Protein AF-A0AAV5ARP8-F1 (afdb_monomer_lite)

Organism: NCBI:txid1004260

Secondary structure (DSSP, 8-state):
-HHHHHHHHHHHHHHHHHHHHHHHHHHS--TTS-HHHHHHHHHHHHHHHHHHHHHHHHHHHHHHHTHHHHHHHHHHHHHHHHHHHHHHHHTT---HHHHHHHHHHHHHHHHHHHHHHHHHHGGGTTSHHHHHHHHHHHHHHHHHHHHHHHHHHHHHTTT-SS-HHHHHHHHHHHHH---HHHHHHHHHHHHHHHHHHHHHHHHSSSS--

Radius of gyration: 27.36 Å; chains: 1; bounding box: 51×66×90 Å

Sequence (209 aa):
MKEKVKEFFKRQWIKIGILIAPLILFFANINVVKWQDKTRYFVDVVIKSTPFLFVYTLWSQWYDNNRVFALSISSALLLNLIVGIRYHWKRGTFNIGIMLRKEIEMLFVVVSVYILLRVLANPLLDSFAGSVFVGTIEFISVLYPVSKALKNIFIITDGKHPPKFVIQALYNYEKEGKLKDFFDSFQNGAKTNENDNETQSKQGAETEY

Foldseek 3Di:
DVVVVVVVVVVVVVVVCLLCVLVCVLPDPDPPDDPVVSVVSVVVSCVVCVVVVVVVVVVVVVCVVCVVLVVLLVVLLVLLLVLVQVLCVVVVNDDPVVSVVVSVVLVVVLVVQLVVQVVVLVVVCVDPVSVVSNVVSSVVSSLSSNLSSQVSVCVVVVNPPPHPLVNVLSVCCVVPVDNPVVVVVVVVVVVVVVVVVVVVVVVVVVPPD

pLDDT: mean 79.8, std 14.17, range [39.66, 94.25]

Structure (mmCIF, N/CA/C/O backbone):
data_AF-A0AAV5ARP8-F1
#
_entry.id   AF-A0AAV5ARP8-F1
#
loop_
_atom_site.group_PDB
_atom_site.id
_atom_site.type_symbol
_atom_site.label_atom_id
_atom_site.label_alt_id
_atom_site.label_comp_id
_atom_site.label_asym_id
_atom_site.label_entity_id
_atom_site.label_seq_id
_atom_site.pdbx_PDB_ins_code
_atom_site.Cartn_x
_atom_site.Cartn_y
_atom_site.Cartn_z
_atom_site.occupancy
_atom_sit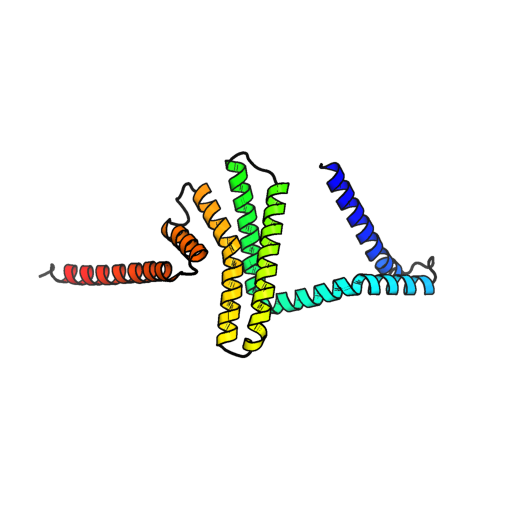e.B_iso_or_equiv
_atom_site.auth_seq_id
_atom_site.auth_comp_id
_atom_site.auth_asym_id
_atom_site.auth_atom_id
_atom_site.pdbx_PDB_model_num
ATOM 1 N N . MET A 1 1 ? -12.466 26.014 -11.069 1.00 53.53 1 MET A N 1
ATOM 2 C CA . MET A 1 1 ? -11.745 24.760 -10.720 1.00 53.53 1 MET A CA 1
ATOM 3 C C . MET A 1 1 ? -12.059 23.610 -11.687 1.00 53.53 1 MET A C 1
ATOM 5 O O . MET A 1 1 ? -11.120 22.976 -12.145 1.00 53.53 1 MET A O 1
ATOM 9 N N . LYS A 1 2 ? -13.329 23.382 -12.071 1.00 58.84 2 LYS A N 1
ATOM 10 C CA . LYS A 1 2 ? -13.726 22.350 -13.057 1.00 58.84 2 LYS A CA 1
ATOM 11 C C . LYS A 1 2 ? -13.107 22.528 -14.457 1.00 58.84 2 LYS A C 1
ATOM 13 O O . LYS A 1 2 ? -12.706 21.540 -15.059 1.00 58.84 2 LYS A O 1
ATOM 18 N N . GLU A 1 3 ? -12.959 23.764 -14.942 1.00 66.88 3 GLU A N 1
ATOM 19 C CA . GLU A 1 3 ? -12.379 24.020 -16.273 1.00 66.88 3 GLU A CA 1
ATOM 20 C C . GLU A 1 3 ? -10.887 23.686 -16.372 1.00 66.88 3 GLU A C 1
ATOM 22 O O . GLU A 1 3 ? -10.488 22.961 -17.276 1.00 66.88 3 GLU A O 1
ATOM 27 N N . LYS A 1 4 ? -10.077 24.093 -15.384 1.00 64.00 4 LYS A N 1
ATOM 28 C CA . LYS A 1 4 ? -8.636 23.776 -15.348 1.00 64.00 4 LYS A CA 1
ATOM 29 C C . LYS A 1 4 ? -8.356 22.269 -15.341 1.00 64.00 4 LYS A C 1
ATOM 31 O O . LYS A 1 4 ? -7.396 21.817 -15.954 1.00 64.00 4 LYS A O 1
ATOM 36 N N . VAL A 1 5 ? -9.203 21.484 -14.671 1.00 67.19 5 VAL A N 1
ATOM 37 C CA . VAL A 1 5 ? -9.091 20.016 -14.655 1.00 67.19 5 VAL A CA 1
ATOM 38 C C . VAL A 1 5 ? -9.452 19.435 -16.023 1.00 67.19 5 VAL A C 1
ATOM 40 O O . VAL A 1 5 ? -8.737 18.576 -16.532 1.00 67.19 5 VAL A O 1
ATOM 43 N N . LYS A 1 6 ? -10.515 19.939 -16.660 1.00 70.94 6 LYS A N 1
ATOM 44 C CA . LYS A 1 6 ? -10.943 19.492 -17.993 1.00 70.94 6 LYS A CA 1
ATOM 45 C C . LYS A 1 6 ? -9.892 19.809 -19.063 1.00 70.94 6 LYS A C 1
ATOM 47 O O . LYS A 1 6 ? -9.596 18.952 -19.893 1.00 70.94 6 LYS A O 1
ATOM 52 N N . GLU A 1 7 ? -9.275 20.989 -19.001 1.00 74.12 7 GLU A N 1
ATOM 53 C CA . GLU A 1 7 ? -8.154 21.356 -19.872 1.00 74.12 7 GLU A CA 1
ATOM 54 C C . GLU A 1 7 ? -6.913 20.502 -19.620 1.00 74.12 7 GLU A C 1
ATOM 56 O O . GLU A 1 7 ? -6.296 20.040 -20.579 1.00 74.12 7 GLU A O 1
ATOM 61 N N . PHE A 1 8 ? -6.576 20.225 -18.356 1.00 72.94 8 PHE A N 1
ATOM 62 C CA . PHE A 1 8 ? -5.465 19.337 -18.015 1.00 72.94 8 PHE A CA 1
ATOM 63 C C . PHE A 1 8 ? -5.670 17.939 -18.611 1.00 72.94 8 PHE A C 1
ATOM 65 O O . PHE A 1 8 ? -4.793 17.453 -19.324 1.00 72.94 8 PHE A O 1
ATOM 72 N N . PHE A 1 9 ? -6.843 17.329 -18.409 1.00 68.88 9 PHE A N 1
ATOM 73 C CA . PHE A 1 9 ? -7.166 16.021 -18.989 1.00 68.88 9 PHE A CA 1
ATOM 74 C C . PHE A 1 9 ? -7.141 16.046 -20.519 1.00 68.88 9 PHE A C 1
ATOM 76 O O . PHE A 1 9 ? -6.533 15.166 -21.124 1.00 68.88 9 PHE A O 1
ATOM 83 N N . LYS A 1 10 ? -7.715 17.072 -21.161 1.00 73.94 10 LYS A N 1
ATOM 84 C CA . LYS A 1 10 ? -7.673 17.226 -22.625 1.00 73.94 10 LYS A CA 1
ATOM 85 C C . LYS A 1 10 ? -6.231 17.307 -23.141 1.00 73.94 10 LYS A C 1
ATOM 87 O O . LYS A 1 10 ? -5.893 16.667 -24.132 1.00 73.94 10 LYS A O 1
ATOM 92 N N . ARG A 1 11 ? -5.354 18.028 -22.435 1.00 70.81 11 ARG A N 1
ATOM 93 C CA . ARG A 1 11 ? -3.928 18.154 -22.776 1.00 70.81 11 ARG A CA 1
ATOM 94 C C . ARG A 1 11 ? -3.177 16.829 -22.638 1.00 70.81 11 ARG A C 1
ATOM 96 O O . ARG A 1 11 ? -2.302 16.560 -23.454 1.00 70.81 11 ARG A O 1
ATOM 103 N N . GLN A 1 12 ? -3.511 16.006 -21.643 1.00 72.75 12 GLN A N 1
ATOM 104 C CA . GLN A 1 12 ? -2.919 14.671 -21.491 1.00 72.75 12 GLN A CA 1
ATOM 105 C C . GLN A 1 12 ? -3.427 13.694 -22.559 1.00 72.75 12 GLN A C 1
ATOM 107 O O . GLN A 1 12 ? -2.621 12.994 -23.161 1.00 72.75 12 GLN A O 1
ATOM 112 N N . TRP A 1 13 ? -4.723 13.714 -22.883 1.00 68.75 13 TRP A N 1
ATOM 113 C CA . TRP A 1 13 ? -5.295 12.908 -23.969 1.00 68.75 13 TRP A CA 1
ATOM 114 C C . TRP A 1 13 ? -4.668 13.216 -25.335 1.00 68.75 13 TRP A C 1
ATOM 116 O O . TRP A 1 13 ? -4.361 12.297 -26.088 1.00 68.75 13 TRP A O 1
ATOM 126 N N . ILE A 1 14 ? -4.393 14.491 -25.632 1.00 71.44 14 ILE A N 1
ATOM 127 C CA . ILE A 1 14 ? -3.689 14.890 -26.863 1.00 71.44 14 ILE A CA 1
ATOM 128 C C . ILE A 1 14 ? -2.252 14.341 -26.883 1.00 71.44 14 ILE A C 1
ATOM 130 O O . ILE A 1 14 ? -1.803 13.838 -27.909 1.00 71.44 14 ILE A O 1
ATOM 134 N N . LYS A 1 15 ? -1.535 14.375 -25.752 1.00 65.75 15 LYS A N 1
ATOM 135 C CA . LYS A 1 15 ? -0.175 13.811 -25.648 1.00 65.75 15 LYS A CA 1
ATOM 136 C C . LYS A 1 15 ? -0.153 12.292 -25.825 1.00 65.75 15 LYS A C 1
ATOM 138 O O . LYS A 1 15 ? 0.761 11.775 -26.457 1.00 65.75 15 LYS A O 1
ATOM 143 N N . ILE A 1 16 ? -1.169 11.596 -25.315 1.00 65.94 16 ILE A N 1
ATOM 144 C CA . ILE A 1 16 ? -1.348 10.150 -25.508 1.00 65.94 16 ILE A CA 1
ATOM 145 C C . ILE A 1 16 ? -1.656 9.844 -26.983 1.00 65.94 16 ILE A C 1
ATOM 147 O O . ILE A 1 16 ? -1.065 8.935 -27.557 1.00 65.94 16 ILE A O 1
ATOM 151 N N . GLY A 1 17 ? -2.495 10.652 -27.638 1.00 65.88 17 GLY A N 1
ATOM 152 C CA . GLY A 1 17 ? -2.762 10.530 -29.076 1.00 65.88 17 GLY A CA 1
ATOM 153 C C . GLY A 1 17 ? -1.506 10.686 -29.942 1.00 65.88 17 GLY A C 1
ATOM 154 O O . GLY A 1 17 ? -1.331 9.943 -30.904 1.00 65.88 17 GLY A O 1
ATOM 155 N N . ILE A 1 18 ? -0.587 11.581 -29.560 1.00 66.00 18 ILE A N 1
ATOM 156 C CA . ILE A 1 18 ? 0.708 11.780 -30.241 1.00 66.00 18 ILE A CA 1
ATOM 157 C C . ILE A 1 18 ? 1.641 10.565 -30.088 1.00 66.00 18 ILE A C 1
ATOM 159 O O . ILE A 1 18 ? 2.466 10.322 -30.964 1.00 66.00 18 ILE A O 1
ATOM 163 N N . LEU A 1 19 ? 1.508 9.783 -29.013 1.00 62.50 19 LEU A N 1
ATOM 164 C CA . LEU A 1 19 ? 2.260 8.537 -28.809 1.00 62.50 19 LEU A CA 1
ATOM 165 C C . LEU A 1 19 ? 1.701 7.366 -29.631 1.00 62.50 19 LEU A C 1
ATOM 167 O O . LEU A 1 19 ? 2.466 6.522 -30.087 1.00 62.50 19 LEU A O 1
ATOM 171 N N . ILE A 1 20 ? 0.383 7.323 -29.840 1.00 66.31 20 ILE A N 1
ATOM 172 C CA . ILE A 1 20 ? -0.304 6.217 -30.528 1.00 66.31 20 ILE A CA 1
ATOM 173 C C . ILE A 1 20 ? -0.335 6.426 -32.053 1.00 66.31 20 ILE A C 1
ATOM 175 O O . ILE A 1 20 ? -0.246 5.461 -32.812 1.00 66.31 20 ILE A O 1
ATOM 179 N N . ALA A 1 21 ? -0.415 7.676 -32.521 1.00 67.69 21 ALA A N 1
ATOM 180 C CA . ALA A 1 21 ? -0.481 8.006 -33.947 1.00 67.69 21 ALA A CA 1
ATOM 181 C C . ALA A 1 21 ? 0.677 7.426 -34.791 1.00 67.69 21 ALA A C 1
ATOM 183 O O . ALA A 1 21 ? 0.399 6.921 -35.877 1.00 67.69 21 ALA A O 1
ATOM 184 N N . PRO A 1 22 ? 1.943 7.404 -34.328 1.00 64.56 22 PRO A N 1
ATOM 185 C CA . PRO A 1 22 ? 3.046 6.775 -35.057 1.00 64.56 22 PRO A CA 1
ATOM 186 C C . PRO A 1 22 ? 2.912 5.258 -35.173 1.00 64.56 22 PRO A C 1
ATOM 188 O O . PRO A 1 22 ? 3.274 4.695 -36.200 1.00 64.56 22 PRO A O 1
ATOM 191 N N . LEU A 1 23 ? 2.353 4.602 -34.150 1.00 64.81 23 LEU A N 1
ATOM 192 C CA . LEU A 1 23 ? 2.092 3.162 -34.161 1.00 64.81 23 LEU A CA 1
ATOM 193 C C . LEU A 1 23 ? 1.031 2.822 -35.220 1.00 64.81 23 LEU A C 1
ATOM 195 O O . LEU A 1 23 ? 1.210 1.908 -36.020 1.00 64.81 23 LEU A O 1
ATOM 199 N N . ILE A 1 24 ? -0.038 3.625 -35.278 1.00 66.50 24 ILE A N 1
ATOM 200 C CA . ILE A 1 24 ? -1.100 3.502 -36.285 1.00 66.50 24 ILE A CA 1
ATOM 201 C C . ILE A 1 24 ? -0.554 3.808 -37.686 1.00 66.50 24 ILE A C 1
ATOM 203 O O . ILE A 1 24 ? -0.832 3.062 -38.615 1.00 66.50 24 ILE A O 1
ATOM 207 N N . LEU A 1 25 ? 0.255 4.860 -37.855 1.00 65.00 25 LEU A N 1
ATOM 208 C CA . LEU A 1 25 ? 0.861 5.232 -39.143 1.00 65.00 25 LEU A CA 1
ATOM 209 C C . LEU A 1 25 ? 1.886 4.209 -39.654 1.00 65.00 25 LEU A C 1
ATOM 211 O O . LEU A 1 25 ? 2.065 4.084 -40.867 1.00 65.00 25 LEU A O 1
ATOM 215 N N . PHE A 1 26 ? 2.554 3.490 -38.748 1.00 63.06 26 PHE A N 1
ATOM 216 C CA . PHE A 1 26 ? 3.485 2.418 -39.092 1.00 63.06 26 PHE A CA 1
ATOM 217 C C . PHE A 1 26 ? 2.751 1.178 -39.623 1.00 63.06 26 PHE A C 1
ATOM 219 O O . PHE A 1 26 ? 3.154 0.629 -40.646 1.00 63.06 26 PHE A O 1
ATOM 226 N N . PHE A 1 27 ? 1.644 0.780 -38.981 1.00 64.62 27 PHE A N 1
ATOM 227 C CA . PHE A 1 27 ? 0.826 -0.365 -39.409 1.00 64.62 27 PHE A CA 1
ATOM 228 C C . PHE A 1 27 ? -0.178 -0.038 -40.524 1.00 64.62 27 PHE A C 1
ATOM 230 O O . PHE A 1 27 ? -0.637 -0.940 -41.225 1.00 64.62 27 PHE A O 1
ATOM 237 N N . ALA A 1 28 ? -0.521 1.234 -40.724 1.00 65.25 28 ALA A N 1
ATOM 238 C CA . ALA A 1 28 ? -1.409 1.641 -41.797 1.00 65.25 28 ALA A CA 1
ATOM 239 C C . ALA A 1 28 ? -0.657 1.668 -43.141 1.00 65.25 28 ALA A C 1
ATOM 241 O O . ALA A 1 28 ? 0.335 2.385 -43.331 1.00 65.25 28 ALA A O 1
ATOM 242 N N . ASN A 1 29 ? -1.172 0.903 -44.109 1.00 59.19 29 ASN A N 1
ATOM 243 C CA . ASN A 1 29 ? -0.653 0.814 -45.475 1.00 59.19 29 ASN A CA 1
ATOM 244 C C . ASN A 1 29 ? -1.039 2.054 -46.306 1.00 59.19 29 ASN A C 1
ATOM 246 O O . ASN A 1 29 ? -1.701 1.970 -47.336 1.00 59.19 29 ASN A O 1
ATOM 250 N N . ILE A 1 30 ? -0.701 3.238 -45.794 1.00 61.72 30 ILE A N 1
ATOM 251 C CA . ILE A 1 30 ? -0.984 4.517 -46.438 1.00 61.72 30 ILE A CA 1
ATOM 252 C C . ILE A 1 30 ? 0.288 4.976 -47.157 1.00 61.72 30 ILE A C 1
ATOM 254 O O . ILE A 1 30 ? 1.328 5.173 -46.519 1.00 61.72 30 ILE A O 1
ATOM 258 N N . ASN A 1 31 ? 0.201 5.142 -48.479 1.00 59.91 31 ASN A N 1
ATOM 259 C CA . ASN A 1 31 ? 1.305 5.535 -49.368 1.00 59.91 31 ASN A CA 1
ATOM 260 C C . ASN A 1 31 ? 1.714 7.020 -49.257 1.00 59.91 31 ASN A C 1
ATOM 262 O O . ASN A 1 31 ? 2.615 7.457 -49.966 1.00 59.91 31 ASN A O 1
ATOM 266 N N . VAL A 1 32 ? 1.081 7.811 -48.380 1.00 65.69 32 VAL A N 1
ATOM 267 C CA . VAL A 1 32 ? 1.371 9.255 -48.226 1.00 65.69 32 VAL A CA 1
ATOM 268 C C . VAL A 1 32 ? 2.620 9.578 -47.401 1.00 65.69 32 VAL A C 1
ATOM 270 O O . VAL A 1 32 ? 3.093 10.708 -47.454 1.00 65.69 32 VAL A O 1
ATOM 273 N N . VAL A 1 33 ? 3.178 8.625 -46.650 1.00 66.81 33 VAL A N 1
ATOM 274 C CA . VAL A 1 33 ? 4.352 8.867 -45.790 1.00 66.81 33 VAL A CA 1
ATOM 275 C C . VAL A 1 33 ? 5.520 8.012 -46.270 1.00 66.81 33 VAL A C 1
ATOM 277 O O . VAL A 1 33 ? 5.382 6.792 -46.388 1.00 66.81 33 VAL A O 1
ATOM 280 N N . LYS A 1 34 ? 6.673 8.643 -46.533 1.00 77.50 34 LYS A N 1
ATOM 281 C CA . LYS A 1 34 ? 7.892 7.941 -46.956 1.00 77.50 34 LYS A CA 1
ATOM 282 C C . LYS A 1 34 ? 8.304 6.920 -45.899 1.00 77.50 34 LYS A C 1
ATOM 284 O O . LYS A 1 34 ? 8.210 7.166 -44.699 1.00 77.50 34 LYS A O 1
ATOM 289 N N . TRP A 1 35 ? 8.810 5.777 -46.349 1.00 68.81 35 TRP A N 1
ATOM 290 C CA . TRP A 1 35 ? 9.178 4.670 -45.463 1.00 68.81 35 TRP A CA 1
ATOM 291 C C . TRP A 1 35 ? 10.244 5.060 -44.420 1.00 68.81 35 TRP A C 1
ATOM 293 O O . TRP A 1 35 ? 10.158 4.642 -43.270 1.00 68.81 35 TRP A O 1
ATOM 303 N N . GLN A 1 36 ? 11.177 5.947 -44.789 1.00 76.75 36 GLN A N 1
ATOM 304 C CA . GLN A 1 36 ? 12.186 6.519 -43.884 1.00 76.75 36 GLN A CA 1
ATOM 305 C C . GLN A 1 36 ? 11.574 7.342 -42.739 1.00 76.75 36 GLN A C 1
ATOM 307 O O . GLN A 1 36 ? 12.065 7.311 -41.612 1.00 76.75 36 GLN A O 1
ATOM 312 N N . ASP A 1 37 ? 10.482 8.058 -43.007 1.00 76.31 37 ASP A N 1
ATOM 313 C CA . ASP A 1 37 ? 9.793 8.839 -41.983 1.00 76.31 37 ASP A CA 1
ATOM 314 C C . ASP A 1 37 ? 8.998 7.913 -41.055 1.00 76.31 37 ASP A C 1
ATOM 316 O O . ASP A 1 37 ? 9.021 8.094 -39.839 1.00 76.31 37 ASP A O 1
ATOM 320 N N . LYS A 1 38 ? 8.373 6.854 -41.595 1.00 74.88 38 LYS A N 1
ATOM 321 C CA . LYS A 1 38 ? 7.666 5.840 -40.791 1.00 74.88 38 LYS A CA 1
ATOM 322 C C . LYS A 1 38 ? 8.590 5.158 -39.778 1.00 74.88 38 LYS A C 1
ATOM 324 O O . LYS A 1 38 ? 8.220 5.036 -38.611 1.00 74.88 38 LYS A O 1
ATOM 329 N N . THR A 1 39 ? 9.786 4.738 -40.195 1.00 76.69 39 THR A N 1
ATOM 330 C CA . THR A 1 39 ? 10.753 4.079 -39.298 1.00 76.69 39 THR A CA 1
ATOM 331 C C . THR A 1 39 ? 11.300 5.041 -38.250 1.00 76.69 39 THR A C 1
ATOM 333 O O . THR A 1 39 ? 11.387 4.677 -37.080 1.00 76.69 39 THR A O 1
ATOM 336 N N . ARG A 1 40 ? 11.586 6.292 -38.625 1.00 80.31 40 ARG A N 1
ATOM 337 C CA . ARG A 1 40 ? 12.018 7.330 -37.681 1.00 80.31 40 ARG A CA 1
ATOM 338 C C . ARG A 1 40 ? 10.956 7.626 -36.621 1.00 80.31 40 ARG A C 1
ATOM 340 O O . ARG A 1 40 ? 11.279 7.637 -35.437 1.00 80.31 40 ARG A O 1
ATOM 347 N N . TYR A 1 41 ? 9.695 7.810 -37.016 1.00 80.25 41 TYR A N 1
ATOM 348 C CA . TYR A 1 41 ? 8.602 8.032 -36.063 1.00 80.25 41 TYR A CA 1
ATOM 349 C C . TYR A 1 41 ? 8.374 6.826 -35.144 1.00 80.25 41 TYR A C 1
ATOM 351 O O . TYR A 1 41 ? 8.082 7.003 -33.961 1.00 80.25 41 TYR A O 1
ATOM 359 N N . PHE A 1 42 ? 8.534 5.609 -35.665 1.00 78.81 42 PHE A N 1
ATOM 360 C CA . PHE A 1 42 ? 8.460 4.389 -34.867 1.00 78.81 42 PHE A CA 1
ATOM 361 C C . PHE A 1 42 ? 9.585 4.321 -33.825 1.00 78.81 42 PHE A C 1
ATOM 363 O O . PHE A 1 42 ? 9.307 4.133 -32.643 1.00 78.81 42 PHE A O 1
ATOM 370 N N . VAL A 1 43 ? 10.839 4.550 -34.230 1.00 80.38 43 VAL A N 1
ATOM 371 C CA . VAL A 1 43 ? 12.001 4.572 -33.324 1.00 80.38 43 VAL A CA 1
ATOM 372 C C . VAL A 1 43 ? 11.848 5.655 -32.253 1.00 80.38 43 VAL A C 1
ATOM 374 O O . VAL A 1 43 ? 12.063 5.376 -31.075 1.00 80.38 43 VAL A O 1
ATOM 377 N N . ASP A 1 44 ? 11.390 6.854 -32.625 1.00 80.88 44 ASP A N 1
ATOM 378 C CA . ASP A 1 44 ? 11.116 7.942 -31.678 1.00 80.88 44 ASP A CA 1
ATOM 379 C C . ASP A 1 44 ? 10.067 7.549 -30.626 1.00 80.88 44 ASP A C 1
ATOM 381 O O . ASP A 1 44 ? 10.207 7.896 -29.449 1.00 80.88 44 ASP A O 1
ATOM 385 N N . VAL A 1 45 ? 9.011 6.830 -31.021 1.00 82.25 45 VAL A N 1
ATOM 386 C CA . VAL A 1 45 ? 7.990 6.339 -30.082 1.00 82.25 45 VAL A CA 1
ATOM 387 C C . VAL A 1 45 ? 8.525 5.229 -29.203 1.00 82.25 45 VAL A C 1
ATOM 389 O O . VAL A 1 45 ? 8.266 5.265 -28.000 1.00 82.25 45 VAL A O 1
ATOM 392 N N . VAL A 1 46 ? 9.278 4.281 -29.762 1.00 81.19 46 VAL A N 1
ATOM 393 C CA . VAL A 1 46 ? 9.896 3.205 -28.982 1.00 81.19 46 VAL A CA 1
ATOM 394 C C . VAL A 1 46 ? 10.799 3.813 -27.918 1.00 81.19 46 VAL A C 1
ATOM 396 O O . VAL A 1 46 ? 10.549 3.575 -26.745 1.00 81.19 46 VAL A O 1
ATOM 399 N N . ILE A 1 47 ? 11.737 4.695 -28.280 1.00 84.19 47 ILE A N 1
ATOM 400 C CA . ILE A 1 47 ? 12.655 5.342 -27.326 1.00 84.19 47 ILE A CA 1
ATOM 401 C C . ILE A 1 47 ? 11.893 6.127 -26.250 1.00 84.19 47 ILE A C 1
ATOM 403 O O . ILE A 1 47 ? 12.206 6.009 -25.065 1.00 84.19 47 ILE A O 1
ATOM 407 N N . LYS A 1 48 ? 10.865 6.899 -26.630 1.00 84.62 48 LYS A N 1
ATOM 408 C CA . LYS A 1 48 ? 10.035 7.644 -25.664 1.00 84.62 48 LYS A CA 1
ATOM 409 C C . LYS A 1 48 ? 9.217 6.732 -24.751 1.00 84.62 48 LYS A C 1
ATOM 411 O O . LYS A 1 48 ? 8.921 7.127 -23.626 1.00 84.62 48 LYS A O 1
ATOM 416 N N . SER A 1 49 ? 8.854 5.541 -25.219 1.00 79.50 49 SER A N 1
ATOM 417 C CA . SER A 1 49 ? 8.033 4.573 -24.483 1.00 79.50 49 SER A CA 1
ATOM 418 C C . SER A 1 49 ? 8.867 3.592 -23.658 1.00 79.50 49 SER A C 1
ATOM 420 O O . SER A 1 49 ? 8.368 3.078 -22.662 1.00 79.50 49 SER A O 1
ATOM 422 N N . THR A 1 50 ? 10.138 3.371 -24.007 1.00 83.31 50 THR A N 1
ATOM 423 C CA . THR A 1 50 ? 11.070 2.469 -23.313 1.00 83.31 50 THR A CA 1
ATOM 424 C C . THR A 1 50 ? 11.093 2.655 -21.795 1.00 83.31 50 THR A C 1
ATOM 426 O O . THR A 1 50 ? 10.922 1.653 -21.102 1.00 83.31 50 THR A O 1
ATOM 429 N N . PRO A 1 51 ? 11.244 3.869 -21.222 1.00 87.31 51 PRO A N 1
ATOM 430 C CA . PRO A 1 51 ? 11.245 4.009 -19.764 1.00 87.31 51 PRO A CA 1
ATOM 431 C C . PRO A 1 51 ? 9.909 3.591 -19.134 1.00 87.31 51 PRO A C 1
ATOM 433 O O . PRO A 1 51 ? 9.897 3.010 -18.053 1.00 87.31 51 PRO A O 1
ATOM 436 N N . PHE A 1 52 ? 8.783 3.819 -19.815 1.00 83.25 52 PHE A N 1
ATOM 437 C CA . PHE A 1 52 ? 7.467 3.397 -19.331 1.00 83.25 52 PHE A CA 1
ATOM 438 C C . PHE A 1 52 ? 7.291 1.882 -19.405 1.00 83.25 52 PHE A C 1
ATOM 440 O O . PHE A 1 52 ? 6.776 1.288 -18.462 1.00 83.25 52 PHE A O 1
ATOM 447 N N . LEU A 1 53 ? 7.747 1.255 -20.492 1.00 83.81 53 LEU A N 1
ATOM 448 C CA . LEU A 1 53 ? 7.744 -0.200 -20.632 1.00 83.81 53 LEU A CA 1
ATOM 449 C C . LEU A 1 53 ? 8.635 -0.854 -19.578 1.00 83.81 53 LEU A C 1
ATOM 451 O O . LEU A 1 53 ? 8.219 -1.824 -18.960 1.00 83.81 53 LEU A O 1
ATOM 455 N N . PHE A 1 54 ? 9.810 -0.287 -19.310 1.00 86.88 54 PHE A N 1
ATOM 456 C CA . PHE A 1 54 ? 10.695 -0.770 -18.256 1.00 86.88 54 PHE A CA 1
ATOM 457 C C . PHE A 1 54 ? 10.013 -0.723 -16.881 1.00 86.88 54 PHE A C 1
ATOM 459 O O . PHE A 1 54 ? 9.926 -1.742 -16.196 1.00 86.88 54 PHE A O 1
ATOM 466 N N . VAL A 1 55 ? 9.429 0.420 -16.510 1.00 86.69 55 VAL A N 1
ATOM 467 C CA . VAL A 1 55 ? 8.665 0.556 -15.257 1.00 86.69 55 VAL A CA 1
ATOM 468 C C . VAL A 1 55 ? 7.494 -0.429 -15.213 1.00 86.69 55 VAL A C 1
ATOM 470 O O . VAL A 1 55 ? 7.265 -1.058 -14.183 1.00 86.69 55 VAL A O 1
ATOM 473 N N . TYR A 1 56 ? 6.781 -0.608 -16.326 1.00 87.69 56 TYR A N 1
ATOM 474 C CA . TYR A 1 56 ? 5.693 -1.576 -16.429 1.00 87.69 56 TYR A CA 1
ATOM 475 C C . TYR A 1 56 ? 6.179 -3.013 -16.222 1.00 87.69 56 TYR A C 1
ATOM 477 O O . TYR A 1 56 ? 5.537 -3.753 -15.487 1.00 87.69 56 TYR A O 1
ATOM 485 N N . THR A 1 57 ? 7.317 -3.409 -16.799 1.00 88.31 57 THR A N 1
ATOM 486 C CA . THR A 1 57 ? 7.872 -4.759 -16.601 1.00 88.31 57 THR A CA 1
ATOM 487 C C . THR A 1 57 ? 8.271 -5.006 -15.149 1.00 88.31 57 THR A C 1
ATOM 489 O O . THR A 1 57 ? 7.911 -6.044 -14.599 1.00 88.31 57 THR A O 1
ATOM 492 N N . LEU A 1 58 ? 8.916 -4.031 -14.494 1.00 87.88 58 LEU A N 1
ATOM 493 C CA . LEU A 1 58 ? 9.240 -4.110 -13.066 1.00 87.88 58 LEU A CA 1
ATOM 494 C C . LEU A 1 58 ? 7.974 -4.236 -12.215 1.00 87.88 58 LEU A C 1
ATOM 496 O O . LEU A 1 58 ? 7.906 -5.070 -11.313 1.00 87.88 58 LEU A O 1
ATOM 500 N N . TRP A 1 59 ? 6.961 -3.427 -12.525 1.00 87.38 59 TRP A N 1
ATOM 501 C CA . TRP A 1 59 ? 5.675 -3.472 -11.842 1.00 87.38 59 TRP A CA 1
ATOM 502 C C . TRP A 1 59 ? 4.954 -4.806 -12.055 1.00 87.38 59 TRP A C 1
ATOM 504 O O . TRP A 1 59 ? 4.450 -5.376 -11.094 1.00 87.38 59 TRP A O 1
ATOM 514 N N . SER A 1 60 ? 4.920 -5.319 -13.288 1.00 89.44 60 SER A N 1
ATOM 515 C CA . SER A 1 60 ? 4.267 -6.585 -13.635 1.00 89.44 60 SER A CA 1
ATOM 516 C C . SER A 1 60 ? 4.922 -7.751 -12.908 1.00 89.44 60 SER A C 1
ATOM 518 O O . SER A 1 60 ? 4.235 -8.514 -12.241 1.00 89.44 60 SER A O 1
ATOM 520 N N . GLN A 1 61 ? 6.252 -7.842 -12.954 1.00 90.44 61 GLN A N 1
ATOM 521 C CA . GLN A 1 6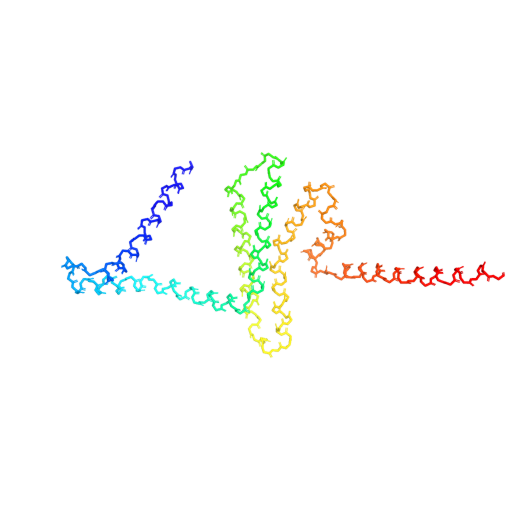1 ? 6.991 -8.896 -12.264 1.00 90.44 61 GLN A CA 1
ATOM 522 C C . GLN A 1 61 ? 6.795 -8.820 -10.745 1.00 90.44 61 GLN A C 1
ATOM 524 O O . GLN A 1 61 ? 6.609 -9.841 -10.081 1.00 90.44 61 GLN A O 1
ATOM 529 N N . TRP A 1 62 ? 6.807 -7.611 -10.176 1.00 90.31 62 TRP A N 1
ATOM 530 C CA . TRP A 1 62 ? 6.500 -7.427 -8.762 1.00 90.31 62 TRP A CA 1
ATOM 531 C C . TRP A 1 62 ? 5.062 -7.848 -8.427 1.00 90.31 62 TRP A C 1
ATOM 533 O O . TRP A 1 62 ? 4.853 -8.534 -7.425 1.00 90.31 62 TRP A O 1
ATOM 543 N N . TYR A 1 63 ? 4.087 -7.476 -9.259 1.00 90.75 63 TYR A N 1
ATOM 544 C CA . TYR A 1 63 ? 2.681 -7.825 -9.072 1.00 90.75 63 TYR A CA 1
ATOM 545 C C . TYR A 1 63 ? 2.465 -9.338 -9.125 1.00 90.75 63 TYR A C 1
ATOM 547 O O . TYR A 1 63 ? 1.792 -9.875 -8.249 1.00 90.75 63 TYR A O 1
ATOM 555 N N . ASP A 1 64 ? 3.065 -10.028 -10.093 1.00 90.06 64 ASP A N 1
ATOM 556 C CA . ASP A 1 64 ? 2.930 -11.480 -10.238 1.00 90.06 64 ASP A CA 1
ATOM 557 C C . ASP A 1 64 ? 3.494 -12.216 -9.016 1.00 90.06 64 ASP A C 1
ATOM 559 O O . ASP A 1 64 ? 2.850 -13.121 -8.482 1.00 90.06 64 ASP A O 1
ATOM 563 N N . ASN A 1 65 ? 4.633 -11.753 -8.493 1.00 88.12 65 ASN A N 1
ATOM 564 C CA . ASN A 1 65 ? 5.258 -12.322 -7.299 1.00 88.12 65 ASN A CA 1
ATOM 565 C C . ASN A 1 65 ? 4.497 -12.019 -5.997 1.00 88.12 65 ASN A C 1
ATOM 567 O O . ASN A 1 65 ? 4.599 -12.778 -5.039 1.00 88.12 65 ASN A O 1
ATOM 571 N N . ASN A 1 66 ? 3.747 -10.913 -5.933 1.00 90.69 66 ASN A N 1
ATOM 572 C CA . ASN A 1 66 ? 3.084 -10.439 -4.709 1.00 90.69 66 ASN A CA 1
ATOM 573 C C . ASN A 1 66 ? 1.568 -10.268 -4.912 1.00 90.69 66 ASN A C 1
ATOM 575 O O . ASN A 1 66 ? 0.938 -9.394 -4.311 1.00 90.69 66 ASN A O 1
ATOM 579 N N . ARG A 1 67 ? 0.961 -11.100 -5.767 1.00 91.06 67 ARG A N 1
ATOM 580 C CA . ARG A 1 67 ? -0.421 -10.927 -6.247 1.00 91.06 67 ARG A CA 1
ATOM 581 C C . ARG A 1 67 ? -1.444 -10.825 -5.118 1.00 91.06 67 ARG A C 1
ATOM 583 O O . ARG A 1 67 ? -2.329 -9.971 -5.159 1.00 91.06 67 ARG A O 1
ATOM 590 N N . VAL A 1 68 ? -1.318 -11.678 -4.100 1.00 90.50 68 VAL A N 1
ATOM 591 C CA . VAL A 1 68 ? -2.227 -11.697 -2.942 1.00 90.50 68 VAL A CA 1
ATOM 592 C C . VAL A 1 68 ? -2.128 -10.391 -2.155 1.00 90.50 68 VAL A C 1
ATOM 594 O O . VAL A 1 68 ? -3.153 -9.774 -1.859 1.00 90.50 68 VAL A O 1
ATOM 597 N N . PHE A 1 69 ? -0.911 -9.923 -1.872 1.00 91.75 69 PHE A N 1
ATOM 598 C CA . PHE A 1 69 ? -0.678 -8.646 -1.200 1.00 91.75 69 PHE A CA 1
ATOM 599 C C . PHE A 1 69 ? -1.219 -7.469 -2.020 1.00 91.75 69 PHE A C 1
ATOM 601 O O . PHE A 1 69 ? -1.961 -6.641 -1.490 1.00 91.75 69 PHE A O 1
ATOM 608 N N . ALA A 1 70 ? -0.930 -7.429 -3.324 1.00 91.88 70 ALA A N 1
ATOM 609 C CA . ALA A 1 70 ? -1.382 -6.368 -4.221 1.00 91.88 70 ALA A CA 1
ATOM 610 C C . ALA A 1 70 ? -2.916 -6.268 -4.281 1.00 91.88 70 ALA A C 1
ATOM 612 O O . ALA A 1 70 ? -3.473 -5.168 -4.229 1.00 91.88 70 ALA A O 1
ATOM 613 N N . LEU A 1 71 ? -3.618 -7.403 -4.340 1.00 92.94 71 LEU A N 1
ATOM 614 C CA . LEU A 1 71 ? -5.082 -7.432 -4.269 1.00 92.94 71 LEU A CA 1
ATOM 615 C C . LEU A 1 71 ? -5.593 -6.995 -2.892 1.00 92.94 71 LEU A C 1
ATOM 617 O O . LEU A 1 71 ? -6.535 -6.205 -2.813 1.00 92.94 71 LEU A O 1
ATOM 621 N N . SER A 1 72 ? -4.943 -7.446 -1.818 1.00 92.00 72 SER A N 1
ATOM 622 C CA . SER A 1 72 ? -5.311 -7.105 -0.440 1.00 92.00 72 SER A CA 1
ATOM 623 C C . SER A 1 72 ? -5.216 -5.601 -0.190 1.00 92.00 72 SER A C 1
ATOM 625 O O . SER A 1 72 ? -6.206 -4.985 0.203 1.00 92.00 72 SER A O 1
ATOM 627 N N . ILE A 1 73 ? -4.079 -4.973 -0.508 1.00 92.75 73 ILE A N 1
ATOM 628 C CA . ILE A 1 73 ? -3.897 -3.528 -0.323 1.00 92.75 73 ILE A CA 1
ATOM 629 C C . ILE A 1 73 ? -4.833 -2.716 -1.224 1.00 92.75 73 ILE A C 1
ATOM 631 O O . ILE A 1 73 ? -5.421 -1.733 -0.773 1.00 92.75 73 ILE A O 1
ATOM 635 N N . SER A 1 74 ? -5.044 -3.157 -2.470 1.00 91.75 74 SER A N 1
ATOM 636 C CA . SER A 1 74 ? -5.962 -2.487 -3.400 1.00 91.75 74 SER A CA 1
ATOM 637 C C . SER A 1 74 ? -7.400 -2.529 -2.888 1.00 91.75 74 SER A C 1
ATOM 639 O O . SER A 1 74 ? -8.093 -1.511 -2.897 1.00 91.75 74 SER A O 1
ATOM 641 N N . SER A 1 75 ? -7.842 -3.687 -2.392 1.00 93.88 75 SER A N 1
ATOM 642 C CA . SER A 1 75 ? -9.180 -3.842 -1.820 1.00 93.88 75 SER A CA 1
ATOM 643 C C . SER A 1 75 ? -9.356 -3.012 -0.544 1.00 93.88 75 SER A C 1
ATOM 645 O O . SER A 1 75 ? -10.370 -2.329 -0.400 1.00 93.88 75 SER A O 1
ATOM 647 N N . ALA A 1 76 ? -8.347 -2.976 0.332 1.00 94.12 76 ALA 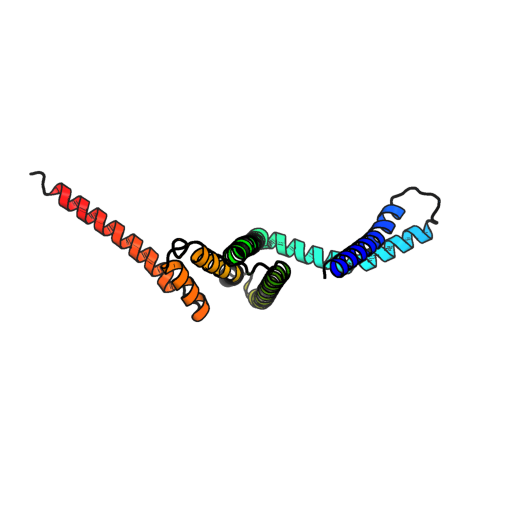A N 1
ATOM 648 C CA . ALA A 1 76 ? -8.361 -2.178 1.554 1.00 94.12 76 ALA A CA 1
ATOM 649 C C . ALA A 1 76 ? -8.459 -0.674 1.261 1.00 94.12 76 ALA A C 1
ATOM 651 O O . ALA A 1 76 ? -9.278 0.016 1.868 1.00 94.12 76 ALA A O 1
ATOM 652 N N . LEU A 1 77 ? -7.681 -0.168 0.299 1.00 93.19 77 LEU A N 1
ATOM 653 C CA . LEU A 1 77 ? -7.739 1.231 -0.138 1.00 93.19 77 LEU A CA 1
ATOM 654 C C . LEU A 1 77 ? -9.089 1.576 -0.773 1.00 93.19 77 LEU A C 1
ATOM 656 O O . LEU A 1 77 ? -9.664 2.622 -0.473 1.00 93.19 77 LEU A O 1
ATOM 660 N N . LEU A 1 78 ? -9.633 0.687 -1.608 1.00 93.56 78 LEU A N 1
ATOM 661 C CA . LEU A 1 78 ? -10.943 0.877 -2.232 1.00 93.56 78 LEU A CA 1
ATOM 662 C C . LEU A 1 78 ? -12.062 0.920 -1.184 1.00 93.56 78 LEU A C 1
ATOM 664 O O . LEU A 1 78 ? -12.913 1.809 -1.225 1.00 93.56 78 LEU A O 1
ATOM 668 N N . LEU A 1 79 ? -12.049 0.008 -0.211 1.00 94.25 79 LEU A N 1
ATOM 669 C CA . LEU A 1 79 ? -13.013 0.018 0.890 1.00 94.25 79 LEU A CA 1
ATOM 670 C C . LEU A 1 79 ? -12.848 1.260 1.767 1.00 94.25 79 LEU A C 1
ATOM 672 O O . LEU A 1 79 ? -13.844 1.904 2.094 1.00 94.25 79 LEU A O 1
ATOM 676 N N . ASN A 1 80 ? -11.615 1.644 2.100 1.00 94.25 80 ASN A N 1
ATOM 677 C CA . ASN A 1 80 ? -11.336 2.866 2.849 1.00 94.25 80 ASN A CA 1
ATOM 678 C C . ASN A 1 80 ? -11.881 4.112 2.123 1.00 94.25 80 ASN A C 1
ATOM 680 O O . ASN A 1 80 ? -12.509 4.964 2.755 1.00 94.25 80 ASN A O 1
ATOM 684 N N . LEU A 1 81 ? -11.737 4.182 0.795 1.00 92.12 81 LEU A N 1
ATOM 685 C CA . LEU A 1 81 ? -12.321 5.233 -0.039 1.00 92.12 81 LEU A CA 1
ATOM 686 C C . LEU A 1 81 ? -13.857 5.233 0.046 1.00 92.12 81 LEU A C 1
ATOM 688 O O . LEU A 1 81 ? -14.442 6.275 0.340 1.00 92.12 81 LEU A O 1
ATOM 692 N N . ILE A 1 82 ? -14.521 4.089 -0.166 1.00 92.56 82 ILE A N 1
ATOM 693 C CA . ILE A 1 82 ? -15.995 3.971 -0.111 1.00 92.56 82 ILE A CA 1
ATOM 694 C C . ILE A 1 82 ? -16.528 4.381 1.267 1.00 92.56 82 ILE A C 1
ATOM 696 O O . ILE A 1 82 ? -17.465 5.178 1.377 1.00 92.56 82 ILE A O 1
ATOM 700 N N . VAL A 1 83 ? -15.910 3.867 2.328 1.00 92.19 83 VAL A N 1
ATOM 701 C CA . VAL A 1 83 ? -16.260 4.196 3.712 1.00 92.19 83 VAL A CA 1
ATOM 702 C C . VAL A 1 83 ? -16.026 5.683 3.978 1.00 92.19 83 VAL A C 1
ATOM 704 O O . VAL A 1 83 ? -16.880 6.339 4.575 1.00 92.19 83 VAL A O 1
ATOM 707 N N . GLY A 1 84 ? -14.914 6.243 3.497 1.00 88.31 84 GLY A N 1
ATOM 708 C CA . GLY A 1 84 ? -14.595 7.666 3.600 1.00 88.31 84 GLY A CA 1
ATOM 709 C C . GLY A 1 84 ? -15.638 8.558 2.922 1.00 88.31 84 GLY A C 1
ATOM 710 O O . GLY A 1 84 ? -16.078 9.545 3.520 1.00 88.31 84 GLY A O 1
ATOM 711 N N . ILE A 1 85 ? -16.108 8.180 1.724 1.00 90.25 85 ILE A N 1
ATOM 712 C CA . ILE A 1 85 ? -17.218 8.858 1.031 1.00 90.25 85 ILE A CA 1
ATOM 713 C C . ILE A 1 85 ? -18.449 8.853 1.930 1.00 90.25 85 ILE A C 1
ATOM 715 O O . ILE A 1 85 ? -19.019 9.910 2.210 1.00 90.25 85 ILE A O 1
ATOM 719 N N . ARG A 1 86 ? -18.844 7.674 2.425 1.00 89.69 86 ARG A N 1
ATOM 720 C CA . ARG A 1 86 ? -20.048 7.521 3.249 1.00 89.69 86 ARG A CA 1
ATOM 721 C C . ARG A 1 86 ? -19.962 8.312 4.555 1.00 89.69 86 ARG A C 1
ATOM 723 O O . ARG A 1 86 ? -20.958 8.922 4.956 1.00 89.69 86 ARG A O 1
ATOM 730 N N . TYR A 1 87 ? -18.788 8.328 5.183 1.00 88.75 87 TYR A N 1
ATOM 731 C CA . TYR A 1 87 ? -18.486 9.079 6.400 1.00 88.75 87 TYR A CA 1
ATOM 732 C C . TYR A 1 87 ? -18.658 10.588 6.192 1.00 88.75 87 TYR A C 1
ATOM 734 O O . TYR A 1 87 ? -19.424 11.236 6.910 1.00 88.75 87 TYR A O 1
ATOM 742 N N . HIS A 1 88 ? -17.986 11.150 5.184 1.00 87.75 88 HIS A N 1
ATOM 743 C CA . HIS A 1 88 ? -18.040 12.585 4.908 1.00 87.75 88 HIS A CA 1
ATOM 744 C C . HIS A 1 88 ? -19.408 13.035 4.388 1.00 87.75 88 HIS A C 1
ATOM 746 O O . HIS A 1 88 ? -19.820 14.161 4.672 1.00 87.75 88 HIS A O 1
ATOM 752 N N . TRP A 1 89 ? -20.141 12.150 3.705 1.00 87.50 89 TRP A N 1
ATOM 753 C CA . TRP A 1 89 ? -21.526 12.391 3.306 1.00 87.50 89 TRP A CA 1
ATOM 754 C C . TRP A 1 89 ? -22.461 12.509 4.518 1.00 87.50 89 TRP A C 1
ATOM 756 O O . TRP A 1 89 ? -23.219 13.470 4.597 1.00 87.50 89 TRP A O 1
ATOM 766 N N . LYS A 1 90 ? -22.377 11.595 5.506 1.00 85.31 90 LYS A N 1
ATOM 767 C CA . LYS A 1 90 ? -23.198 11.650 6.745 1.00 85.31 90 LYS A CA 1
ATOM 768 C C . LYS A 1 90 ? -22.940 12.942 7.541 1.00 85.31 90 LYS A C 1
ATOM 770 O O . LYS A 1 90 ? -23.832 13.416 8.229 1.00 85.31 90 LYS A O 1
ATOM 775 N N . ARG A 1 91 ? -21.733 13.514 7.438 1.00 84.12 91 ARG A N 1
ATOM 776 C CA . ARG A 1 91 ? -21.303 14.724 8.169 1.00 84.12 91 ARG A CA 1
ATOM 777 C C . ARG A 1 91 ? -21.409 16.031 7.374 1.00 84.12 91 ARG A C 1
ATOM 779 O O . ARG A 1 91 ? -20.974 17.058 7.880 1.00 84.12 91 ARG A O 1
ATOM 786 N N . GLY A 1 92 ? -21.900 16.008 6.132 1.00 83.00 92 GLY A N 1
ATOM 787 C CA . GLY A 1 92 ? -22.031 17.211 5.295 1.00 83.00 92 GLY A CA 1
ATOM 788 C C . GLY A 1 92 ? -20.707 17.890 4.903 1.00 83.00 92 GLY A C 1
ATOM 789 O O . GLY A 1 92 ? -20.715 19.006 4.400 1.00 83.00 92 GLY A O 1
ATOM 790 N N . THR A 1 93 ? -19.561 17.231 5.103 1.00 83.75 93 THR A N 1
ATOM 791 C CA . THR A 1 93 ? -18.212 17.780 4.827 1.00 83.75 93 THR A CA 1
ATOM 792 C C . THR A 1 93 ? -17.597 17.191 3.557 1.00 83.75 93 THR A C 1
ATOM 794 O O . THR A 1 93 ? -16.376 17.157 3.393 1.00 83.75 93 THR A O 1
ATOM 797 N N . PHE A 1 94 ? -18.432 16.664 2.661 1.00 84.50 94 PHE A N 1
ATOM 798 C CA . PHE A 1 94 ? -17.967 15.924 1.498 1.00 84.50 94 PHE A CA 1
ATOM 799 C C . PHE A 1 94 ? -17.236 16.821 0.495 1.00 84.50 94 PHE A C 1
ATOM 801 O O . PHE A 1 94 ? -17.816 17.708 -0.127 1.00 84.50 94 PHE A O 1
ATOM 808 N N . ASN A 1 95 ? -15.949 16.535 0.298 1.00 86.94 95 ASN A N 1
ATOM 809 C CA . ASN A 1 95 ? -15.142 17.116 -0.763 1.00 86.94 95 ASN A CA 1
ATOM 810 C C . ASN A 1 95 ? -14.288 16.025 -1.413 1.00 86.94 95 ASN A C 1
ATOM 812 O O . ASN A 1 95 ? -13.280 15.583 -0.856 1.00 86.94 95 ASN A O 1
ATOM 816 N N . ILE A 1 96 ? -14.687 15.624 -2.620 1.00 84.31 96 ILE A N 1
ATOM 817 C CA . ILE A 1 96 ? -14.026 14.562 -3.385 1.00 84.31 96 ILE A CA 1
ATOM 818 C C . ILE A 1 96 ? -12.548 14.863 -3.667 1.00 84.31 96 ILE A C 1
ATOM 820 O O . ILE A 1 96 ? -11.723 13.958 -3.617 1.00 84.31 96 ILE A O 1
ATOM 824 N N . GLY A 1 97 ? -12.187 16.130 -3.904 1.00 85.56 97 GLY A N 1
ATOM 825 C CA . GLY A 1 97 ? -10.806 16.516 -4.204 1.00 85.56 97 GLY A CA 1
ATOM 826 C C . GLY A 1 97 ? -9.886 16.348 -2.997 1.00 85.56 97 GLY A C 1
ATOM 827 O O . GLY A 1 97 ? -8.790 15.806 -3.119 1.00 85.56 97 GLY A O 1
ATOM 828 N N . ILE A 1 98 ? -10.355 16.754 -1.815 1.00 87.31 98 ILE A N 1
ATOM 829 C CA . ILE A 1 98 ? -9.610 16.575 -0.560 1.00 87.31 98 ILE A CA 1
ATOM 830 C C . ILE A 1 98 ? -9.504 15.088 -0.214 1.00 87.31 98 ILE A C 1
ATOM 832 O O . ILE A 1 98 ? -8.446 14.633 0.213 1.00 87.31 98 ILE A O 1
ATOM 836 N N . MET A 1 99 ? -10.579 14.325 -0.418 1.00 88.00 99 MET A N 1
ATOM 837 C CA . MET A 1 99 ? -10.600 12.894 -0.128 1.00 88.00 99 MET A CA 1
ATOM 838 C C . MET A 1 99 ? -9.624 12.118 -1.018 1.00 88.00 99 MET A C 1
ATOM 840 O O . MET A 1 99 ? -8.783 11.394 -0.495 1.00 88.00 99 MET A O 1
ATOM 844 N N . LEU A 1 100 ? -9.668 12.326 -2.339 1.00 89.38 100 LEU A N 1
ATOM 845 C CA . LEU A 1 100 ? -8.740 11.679 -3.271 1.00 89.38 100 LEU A CA 1
ATOM 846 C C . LEU A 1 100 ? -7.288 12.057 -2.981 1.00 89.38 100 LEU A C 1
ATOM 848 O O . LEU A 1 100 ? -6.422 11.191 -3.012 1.00 89.38 100 LEU A O 1
ATOM 852 N N . ARG A 1 101 ? -7.014 13.323 -2.639 1.00 91.69 101 ARG A N 1
ATOM 853 C CA . ARG A 1 101 ? -5.664 13.748 -2.246 1.00 91.69 101 ARG A CA 1
ATOM 854 C C . ARG A 1 101 ? -5.162 12.980 -1.021 1.00 91.69 101 ARG A C 1
ATOM 856 O O . ARG A 1 101 ? -4.034 12.506 -1.048 1.00 91.69 101 ARG A O 1
ATOM 863 N N . LYS A 1 102 ? -5.996 12.826 0.012 1.00 90.38 102 LYS A N 1
ATOM 864 C CA . LYS A 1 102 ? -5.643 12.071 1.227 1.00 90.38 102 LYS A CA 1
ATOM 865 C C . LYS A 1 102 ? -5.432 10.580 0.959 1.00 90.38 102 LYS A C 1
ATOM 867 O O . LYS A 1 102 ? -4.582 9.972 1.597 1.00 90.38 102 LYS A O 1
ATOM 872 N N . GLU A 1 103 ? -6.195 9.991 0.042 1.00 90.75 103 GLU A N 1
ATOM 873 C CA . GLU A 1 103 ? -6.010 8.587 -0.348 1.00 90.75 103 GLU A CA 1
ATOM 874 C C . GLU A 1 103 ? -4.740 8.380 -1.184 1.00 90.75 103 GLU A C 1
ATOM 876 O O . GLU A 1 103 ? -4.011 7.420 -0.955 1.00 90.75 103 GLU A O 1
ATOM 881 N N . ILE A 1 104 ? -4.410 9.311 -2.087 1.00 92.56 104 ILE A N 1
ATOM 882 C CA . ILE A 1 104 ? -3.134 9.293 -2.822 1.00 92.56 104 ILE A CA 1
ATOM 883 C C . ILE A 1 104 ? -1.951 9.469 -1.862 1.00 92.56 104 ILE A C 1
ATOM 885 O O . ILE A 1 104 ? -0.947 8.778 -1.995 1.00 92.56 104 ILE A O 1
ATOM 889 N N . GLU A 1 105 ? -2.064 10.369 -0.886 1.00 93.62 105 GLU A N 1
ATOM 890 C CA . GLU A 1 105 ? -1.039 10.577 0.141 1.00 93.62 105 GLU A CA 1
ATOM 891 C C . GLU A 1 105 ? -0.836 9.316 0.993 1.00 93.62 105 GLU A C 1
ATOM 893 O O . GLU A 1 105 ? 0.296 8.889 1.200 1.00 93.62 105 GLU A O 1
ATOM 898 N N . MET A 1 106 ? -1.925 8.658 1.403 1.00 92.62 106 MET A N 1
ATOM 899 C CA . MET A 1 106 ? -1.871 7.361 2.082 1.00 92.62 106 MET A CA 1
ATOM 900 C C . MET A 1 106 ? -1.176 6.295 1.232 1.00 92.62 106 MET A C 1
ATOM 902 O O . MET A 1 106 ? -0.270 5.629 1.729 1.00 92.62 106 MET A O 1
ATOM 906 N N . LEU A 1 107 ? -1.578 6.137 -0.034 1.00 93.25 107 LEU A N 1
ATOM 907 C CA . LEU A 1 107 ? -0.948 5.198 -0.964 1.00 93.25 107 LEU A CA 1
ATOM 908 C C . LEU A 1 107 ? 0.559 5.469 -1.057 1.00 93.25 107 LEU A C 1
ATOM 910 O O . LEU A 1 107 ? 1.359 4.542 -0.960 1.00 93.25 107 LEU A O 1
ATOM 914 N N . PHE A 1 108 ? 0.945 6.736 -1.206 1.00 93.50 108 PHE A N 1
ATOM 915 C CA . PHE A 1 108 ? 2.342 7.141 -1.306 1.00 93.50 108 PHE A CA 1
ATOM 916 C C . PHE A 1 108 ? 3.146 6.768 -0.055 1.00 93.50 108 PHE A C 1
ATOM 918 O O . PHE A 1 108 ? 4.241 6.216 -0.177 1.00 93.50 108 PHE A O 1
ATOM 925 N N . VAL A 1 109 ? 2.599 7.013 1.141 1.00 93.44 109 VAL A N 1
ATOM 926 C CA . VAL A 1 109 ? 3.237 6.632 2.411 1.00 93.44 109 VAL A CA 1
ATOM 927 C C . VAL A 1 109 ? 3.401 5.114 2.505 1.00 93.44 109 VAL A C 1
ATOM 929 O O . VAL A 1 109 ? 4.504 4.646 2.780 1.00 93.44 109 VAL A O 1
ATOM 932 N N . VAL A 1 110 ? 2.347 4.341 2.218 1.00 93.44 110 VAL A N 1
ATOM 933 C CA . VAL A 1 110 ? 2.390 2.867 2.268 1.00 93.44 110 VAL A CA 1
ATOM 934 C C . VAL A 1 110 ? 3.432 2.314 1.304 1.00 93.44 110 VAL A C 1
ATOM 936 O O . VAL A 1 110 ? 4.259 1.501 1.705 1.00 93.44 110 VAL A O 1
ATOM 939 N N . VAL A 1 111 ? 3.430 2.773 0.051 1.00 92.44 111 VAL A N 1
ATOM 940 C CA . VAL A 1 111 ? 4.386 2.321 -0.970 1.00 92.44 111 VAL A CA 1
ATOM 941 C C . VAL A 1 111 ? 5.817 2.665 -0.565 1.00 92.44 111 VAL A C 1
ATOM 943 O O . VAL A 1 111 ? 6.700 1.817 -0.672 1.00 92.44 111 VAL A O 1
ATOM 946 N N . SER A 1 112 ? 6.049 3.877 -0.058 1.00 92.44 112 SER A N 1
ATOM 947 C CA . SER A 1 112 ? 7.384 4.310 0.369 1.00 92.44 112 SER A CA 1
ATOM 948 C C . SER A 1 112 ? 7.918 3.436 1.505 1.00 92.44 112 SER A C 1
ATOM 950 O O . SER A 1 112 ? 9.032 2.924 1.418 1.00 92.44 112 SER A O 1
ATOM 952 N N . VAL A 1 113 ? 7.109 3.213 2.546 1.00 92.75 113 VAL A N 1
ATOM 953 C CA . VAL A 1 113 ? 7.486 2.368 3.690 1.00 92.75 113 VAL A CA 1
ATOM 954 C C . VAL A 1 113 ? 7.695 0.916 3.257 1.00 92.75 113 VAL A C 1
ATOM 956 O O . VAL A 1 113 ? 8.699 0.311 3.628 1.00 92.75 113 VAL A O 1
ATOM 959 N N . TYR A 1 114 ? 6.797 0.374 2.430 1.00 92.94 114 TYR A N 1
ATOM 960 C CA . TYR A 1 114 ? 6.908 -0.986 1.903 1.00 92.94 114 TYR A CA 1
ATOM 961 C C . TYR A 1 114 ? 8.220 -1.194 1.141 1.00 92.94 114 TYR A C 1
ATOM 963 O O . TYR A 1 114 ? 8.932 -2.154 1.422 1.00 92.94 114 TYR A O 1
ATOM 971 N N . ILE A 1 115 ? 8.572 -0.292 0.216 1.00 91.56 115 ILE A N 1
ATOM 972 C CA . ILE A 1 115 ? 9.812 -0.403 -0.566 1.00 91.56 115 ILE A CA 1
ATOM 973 C C . ILE A 1 115 ? 11.032 -0.359 0.358 1.00 91.56 115 ILE A C 1
ATOM 975 O O . ILE A 1 115 ? 11.903 -1.220 0.249 1.00 91.56 115 ILE A O 1
ATOM 979 N N . LEU A 1 116 ? 11.083 0.600 1.290 1.00 92.50 116 LEU A N 1
ATOM 980 C CA . LEU A 1 116 ? 12.206 0.741 2.223 1.00 92.50 116 LEU A CA 1
ATOM 981 C C . LEU A 1 116 ? 12.406 -0.520 3.074 1.00 92.50 116 LEU A C 1
ATOM 983 O O . LEU A 1 116 ? 13.528 -1.006 3.205 1.00 92.50 116 LEU A O 1
ATOM 987 N N . LEU A 1 117 ? 11.321 -1.084 3.607 1.00 91.62 117 LEU A N 1
ATOM 988 C CA . LEU A 1 117 ? 11.383 -2.312 4.398 1.00 91.62 117 LEU A CA 1
ATOM 989 C C . LEU A 1 117 ? 11.698 -3.544 3.538 1.00 91.62 117 LEU A C 1
ATOM 991 O O . LEU A 1 117 ? 12.442 -4.421 3.972 1.00 91.62 117 LEU A O 1
ATOM 995 N N . ARG A 1 118 ? 11.179 -3.617 2.306 1.00 88.94 118 ARG A N 1
ATOM 996 C CA . ARG A 1 118 ? 11.430 -4.746 1.398 1.00 88.94 118 ARG A CA 1
ATOM 997 C C . ARG A 1 118 ? 12.891 -4.808 0.965 1.00 88.94 118 ARG A C 1
ATOM 999 O O . ARG A 1 118 ? 13.442 -5.900 0.899 1.00 88.94 118 ARG A O 1
ATOM 1006 N N . VAL A 1 119 ? 13.539 -3.661 0.752 1.00 89.88 119 VAL A N 1
ATOM 1007 C CA . VAL A 1 119 ? 14.986 -3.599 0.483 1.00 89.88 119 VAL A CA 1
ATOM 1008 C C . VAL A 1 119 ? 15.785 -4.209 1.637 1.00 89.88 119 VAL A C 1
ATOM 1010 O O . VAL A 1 119 ? 16.730 -4.954 1.392 1.00 89.88 119 VAL A O 1
ATOM 1013 N N . LEU A 1 120 ? 15.374 -3.962 2.884 1.00 87.12 120 LEU A N 1
ATOM 1014 C CA . LEU A 1 120 ? 16.014 -4.548 4.064 1.00 87.12 120 LEU A CA 1
ATOM 1015 C C . LEU A 1 120 ? 15.784 -6.064 4.177 1.00 87.12 120 LEU A C 1
ATOM 1017 O O . LEU A 1 120 ? 16.602 -6.762 4.768 1.00 87.12 120 LEU A O 1
ATOM 1021 N N . ALA A 1 121 ? 14.699 -6.582 3.597 1.00 86.62 121 ALA A N 1
ATOM 1022 C CA . ALA A 1 121 ? 14.393 -8.010 3.581 1.00 86.62 121 ALA A CA 1
ATOM 1023 C C . ALA A 1 121 ? 15.222 -8.800 2.554 1.00 86.62 121 ALA A C 1
ATOM 1025 O O . ALA A 1 121 ? 15.371 -10.010 2.716 1.00 86.62 121 ALA A O 1
ATOM 1026 N N . ASN A 1 122 ? 15.775 -8.142 1.525 1.00 86.31 122 ASN A N 1
ATOM 1027 C CA . ASN A 1 122 ? 16.500 -8.798 0.430 1.00 86.31 122 ASN A CA 1
ATOM 1028 C C . ASN A 1 122 ? 17.598 -9.781 0.883 1.00 86.31 122 ASN A C 1
ATOM 1030 O O . ASN A 1 122 ? 17.635 -10.884 0.341 1.00 86.31 122 ASN A O 1
ATOM 1034 N N . PRO A 1 123 ? 18.452 -9.466 1.880 1.00 88.19 123 PRO A N 1
ATOM 1035 C CA . PRO A 1 123 ? 19.496 -10.387 2.338 1.00 88.19 123 PRO A CA 1
ATOM 1036 C C . PRO A 1 123 ? 18.965 -11.663 3.005 1.00 88.19 123 PRO A C 1
ATOM 1038 O O . PRO A 1 123 ? 19.719 -12.612 3.189 1.00 88.19 123 PRO A O 1
ATOM 1041 N N . LEU A 1 124 ? 17.693 -11.680 3.413 1.00 85.81 124 LEU A N 1
ATOM 1042 C CA . LEU A 1 124 ? 17.086 -12.768 4.179 1.00 85.81 124 LEU A CA 1
ATOM 1043 C C . LEU A 1 124 ? 16.136 -13.633 3.340 1.00 85.81 124 LEU A C 1
ATOM 1045 O O . LEU A 1 124 ? 15.637 -14.625 3.871 1.00 85.81 124 LEU A O 1
ATOM 1049 N N . LEU A 1 125 ? 15.873 -13.281 2.075 1.00 81.06 125 LEU A N 1
ATOM 1050 C CA . LEU A 1 125 ? 14.789 -13.851 1.258 1.00 81.06 125 LEU A CA 1
ATOM 1051 C C . LEU A 1 125 ? 14.817 -15.379 1.144 1.00 81.06 125 LEU A C 1
ATOM 1053 O O . LEU A 1 125 ? 13.756 -15.996 1.179 1.00 81.06 125 LEU A O 1
ATOM 1057 N N . ASP A 1 126 ? 16.003 -15.984 1.087 1.00 84.38 126 ASP A N 1
ATOM 1058 C CA . ASP A 1 126 ? 16.156 -17.437 0.929 1.00 84.38 126 ASP A CA 1
ATOM 1059 C C . ASP A 1 126 ? 15.951 -18.221 2.240 1.00 84.38 126 ASP A C 1
ATOM 1061 O O . ASP A 1 126 ? 16.022 -19.449 2.267 1.00 84.38 126 ASP A O 1
ATOM 1065 N N . SER A 1 127 ? 15.691 -17.525 3.350 1.00 90.25 127 SER A N 1
ATOM 1066 C CA . SER A 1 127 ? 15.488 -18.126 4.667 1.00 90.25 127 SER A CA 1
ATOM 1067 C C . SER A 1 127 ? 14.022 -18.100 5.105 1.00 90.25 127 SER A C 1
ATOM 1069 O O . SER A 1 127 ? 13.242 -17.213 4.743 1.00 90.25 127 SER A O 1
ATOM 1071 N N . PHE A 1 128 ? 13.658 -19.032 5.993 1.00 87.81 128 PHE A N 1
ATOM 1072 C CA . PHE A 1 128 ? 12.357 -19.011 6.671 1.00 87.81 128 PHE A CA 1
ATOM 1073 C C . PHE A 1 128 ? 12.112 -17.674 7.393 1.00 87.81 128 PHE A C 1
ATOM 1075 O O . PHE A 1 128 ? 11.026 -17.102 7.303 1.00 87.81 128 PHE A O 1
ATOM 1082 N N . ALA A 1 129 ? 13.146 -17.131 8.046 1.00 86.88 129 ALA A N 1
ATOM 1083 C CA . ALA A 1 129 ? 13.074 -15.837 8.716 1.00 86.88 129 ALA A CA 1
ATOM 1084 C C . ALA A 1 129 ? 12.745 -14.693 7.740 1.00 86.88 129 ALA A C 1
ATOM 1086 O O . ALA A 1 129 ? 11.933 -13.828 8.067 1.00 86.88 129 ALA A O 1
ATOM 1087 N N . GLY A 1 130 ? 13.306 -14.710 6.527 1.00 87.50 130 GLY A N 1
ATOM 1088 C CA . GLY A 1 130 ? 12.992 -13.725 5.491 1.00 87.50 130 GLY A CA 1
ATOM 1089 C C . GLY A 1 130 ? 11.556 -13.807 4.998 1.00 87.50 130 GLY A C 1
ATOM 1090 O O . GLY A 1 130 ? 10.915 -12.772 4.841 1.00 87.50 130 GLY A O 1
ATOM 1091 N N . SER A 1 131 ? 11.016 -15.017 4.835 1.00 86.38 131 SER A N 1
ATOM 1092 C CA . SER A 1 131 ? 9.606 -15.210 4.462 1.00 86.38 131 SER A CA 1
ATOM 1093 C C . SER A 1 131 ? 8.653 -14.631 5.516 1.00 86.38 131 SER A C 1
ATOM 1095 O O . SER A 1 131 ? 7.717 -13.904 5.183 1.00 86.38 131 SER A O 1
ATOM 1097 N N . VAL A 1 132 ? 8.927 -14.881 6.802 1.00 89.75 132 VAL A N 1
ATOM 1098 C CA . VAL A 1 132 ? 8.149 -14.313 7.918 1.00 89.75 132 VAL A CA 1
ATOM 1099 C C . VAL A 1 132 ? 8.287 -12.789 7.973 1.00 89.75 132 VAL A C 1
ATOM 1101 O O . VAL A 1 132 ? 7.299 -12.077 8.174 1.00 89.75 132 VAL A O 1
ATOM 1104 N N . PHE A 1 133 ? 9.496 -12.267 7.763 1.00 89.81 133 PHE A N 1
ATOM 1105 C CA . PHE A 1 133 ? 9.750 -10.830 7.764 1.00 89.81 133 PHE A CA 1
ATOM 1106 C C . PHE A 1 133 ? 9.014 -10.122 6.619 1.00 89.81 133 PHE A C 1
ATOM 1108 O O . PHE A 1 133 ? 8.328 -9.127 6.850 1.00 89.81 133 PHE A O 1
ATOM 1115 N N . VAL A 1 134 ? 9.061 -10.682 5.408 1.00 91.19 134 VAL A N 1
ATOM 1116 C CA . VAL A 1 134 ? 8.290 -10.215 4.248 1.00 91.19 134 VAL A CA 1
ATOM 1117 C C . VAL A 1 134 ? 6.790 -10.203 4.543 1.00 91.19 134 VAL A C 1
ATOM 1119 O O . VAL A 1 134 ? 6.147 -9.172 4.341 1.00 91.19 134 VAL A O 1
ATOM 1122 N N . GLY A 1 135 ? 6.245 -11.298 5.082 1.00 89.75 135 GLY A N 1
ATOM 1123 C CA . GLY A 1 135 ? 4.831 -11.366 5.455 1.00 89.75 135 GLY A CA 1
ATOM 1124 C C . GLY A 1 135 ? 4.447 -10.312 6.499 1.00 89.75 135 GLY A C 1
ATOM 1125 O O . GLY A 1 135 ? 3.373 -9.720 6.426 1.00 89.75 135 GLY A O 1
ATOM 1126 N N . THR A 1 136 ? 5.354 -10.002 7.428 1.00 90.50 136 THR A N 1
ATOM 1127 C CA . THR A 1 136 ? 5.151 -8.951 8.437 1.00 90.50 136 THR A CA 1
ATOM 1128 C C . THR A 1 136 ? 5.116 -7.557 7.806 1.00 90.50 136 THR A C 1
ATOM 1130 O O . THR A 1 136 ? 4.246 -6.754 8.143 1.00 90.50 136 THR A O 1
ATOM 1133 N N . ILE A 1 137 ? 6.014 -7.266 6.859 1.00 92.44 137 ILE A N 1
ATOM 1134 C CA . ILE A 1 137 ? 6.031 -5.995 6.114 1.00 92.44 137 ILE A CA 1
ATOM 1135 C C . ILE A 1 137 ? 4.724 -5.812 5.339 1.00 92.44 137 ILE A C 1
ATOM 1137 O O . ILE A 1 137 ? 4.123 -4.733 5.367 1.00 92.44 137 ILE A O 1
ATOM 1141 N N . GLU A 1 138 ? 4.272 -6.865 4.660 1.00 92.75 138 GLU A N 1
ATOM 1142 C CA . GLU A 1 138 ? 3.015 -6.873 3.910 1.00 92.75 138 GLU A CA 1
ATOM 1143 C C . GLU A 1 138 ? 1.813 -6.663 4.838 1.00 92.75 138 GLU A C 1
ATOM 1145 O O . GLU A 1 138 ? 0.959 -5.816 4.564 1.00 92.75 138 GLU A O 1
ATOM 1150 N N . PHE A 1 139 ? 1.792 -7.341 5.987 1.00 90.50 139 PHE A N 1
ATOM 1151 C CA . PHE A 1 139 ? 0.764 -7.161 7.009 1.00 90.50 139 PHE A CA 1
ATOM 1152 C C . PHE A 1 139 ? 0.705 -5.719 7.530 1.00 90.50 139 PHE A C 1
ATOM 1154 O O . PHE A 1 139 ? -0.359 -5.104 7.482 1.00 90.50 139 PHE A O 1
ATOM 1161 N N . ILE A 1 140 ? 1.836 -5.146 7.962 1.00 90.06 140 ILE A N 1
ATOM 1162 C CA . ILE A 1 140 ? 1.919 -3.755 8.450 1.00 90.06 140 ILE A CA 1
ATOM 1163 C C . ILE A 1 140 ? 1.411 -2.777 7.382 1.00 90.06 140 ILE A C 1
ATOM 1165 O O . ILE A 1 140 ? 0.649 -1.854 7.680 1.00 90.06 140 ILE A O 1
ATOM 1169 N N . SER A 1 141 ? 1.810 -2.997 6.127 1.00 92.56 141 SER A N 1
ATOM 1170 C CA . SER A 1 141 ? 1.449 -2.135 4.997 1.00 92.56 141 SER A CA 1
ATOM 1171 C C . SER A 1 141 ? -0.058 -2.146 4.722 1.00 92.56 141 SER A C 1
ATOM 1173 O O . SER A 1 141 ? -0.644 -1.088 4.492 1.00 92.56 141 SER A O 1
ATOM 1175 N N . VAL A 1 142 ? -0.702 -3.320 4.781 1.00 92.75 142 VAL A N 1
ATOM 1176 C CA . VAL A 1 142 ? -2.166 -3.454 4.651 1.00 92.75 142 VAL A CA 1
ATOM 1177 C C . VAL A 1 142 ? -2.890 -2.904 5.869 1.00 92.75 142 VAL A C 1
ATOM 1179 O O . VAL A 1 142 ? -3.971 -2.325 5.732 1.00 92.75 142 VAL A O 1
ATOM 1182 N N . LEU A 1 143 ? -2.312 -3.048 7.059 1.00 91.56 143 LEU A N 1
ATOM 1183 C CA . LEU A 1 143 ? -2.991 -2.646 8.276 1.00 91.56 143 LEU A CA 1
ATOM 1184 C C . LEU A 1 143 ? -3.266 -1.142 8.303 1.00 91.56 143 LEU A C 1
ATOM 1186 O O . LEU A 1 143 ? -4.321 -0.746 8.771 1.00 91.56 143 LEU A O 1
ATOM 1190 N N . TYR A 1 144 ? -2.402 -0.301 7.732 1.00 91.06 144 TYR A N 1
ATOM 1191 C CA . TYR A 1 144 ? -2.627 1.148 7.721 1.00 91.06 144 TYR A CA 1
ATOM 1192 C C . TYR A 1 144 ? -3.972 1.582 7.083 1.00 91.06 144 TYR A C 1
ATOM 1194 O O . TYR A 1 144 ? -4.778 2.220 7.776 1.00 91.06 144 TYR A O 1
ATOM 1202 N N . PRO A 1 145 ? -4.289 1.242 5.814 1.00 92.75 145 PRO A N 1
ATOM 1203 C CA . PRO A 1 145 ? -5.598 1.556 5.239 1.00 92.75 145 PRO A CA 1
ATOM 1204 C C . PRO A 1 145 ? -6.750 0.816 5.929 1.00 92.75 145 PRO A C 1
ATOM 1206 O O . PRO A 1 145 ? -7.819 1.403 6.117 1.00 92.75 145 PRO A O 1
ATOM 1209 N N . VAL A 1 146 ? -6.548 -0.439 6.353 1.00 92.50 146 VAL A N 1
ATOM 1210 C CA . VAL A 1 146 ? -7.581 -1.223 7.056 1.00 92.50 146 VAL A CA 1
ATOM 1211 C C . VAL A 1 146 ? -7.956 -0.569 8.385 1.00 92.50 146 VAL A C 1
ATOM 1213 O O . VAL A 1 146 ? -9.141 -0.383 8.664 1.00 92.50 146 VAL A O 1
ATOM 1216 N N . SER A 1 147 ? -6.970 -0.143 9.174 1.00 91.06 147 SER A N 1
ATOM 1217 C CA . SER A 1 147 ? -7.169 0.530 10.453 1.00 91.06 147 SER A CA 1
ATOM 1218 C C . SER A 1 147 ? -8.050 1.762 10.310 1.00 91.06 147 SER A C 1
ATOM 1220 O O . SER A 1 147 ? -9.003 1.969 11.068 1.00 91.06 147 SER A O 1
ATOM 1222 N N . LYS A 1 148 ? -7.747 2.591 9.306 1.00 91.50 148 LYS A N 1
ATOM 1223 C CA . LYS A 1 148 ? -8.502 3.812 9.027 1.00 91.50 148 LYS A CA 1
ATOM 1224 C C . LYS A 1 148 ? -9.930 3.497 8.585 1.00 91.50 148 LYS A C 1
ATOM 1226 O O . LYS A 1 148 ? -10.866 4.129 9.080 1.00 91.50 148 LYS A O 1
ATOM 1231 N N . ALA A 1 149 ? -10.109 2.501 7.716 1.00 92.81 149 ALA A N 1
ATOM 1232 C CA . ALA A 1 149 ? -11.429 2.059 7.282 1.00 92.81 149 ALA A CA 1
ATOM 1233 C C . ALA A 1 149 ? -12.270 1.572 8.470 1.00 92.81 149 ALA A C 1
ATOM 1235 O O . ALA A 1 149 ? -13.386 2.053 8.661 1.00 92.81 149 ALA A O 1
ATOM 1236 N N . LEU A 1 150 ? -11.726 0.689 9.313 1.00 92.94 150 LEU A N 1
ATOM 1237 C CA . LEU A 1 150 ? -12.427 0.140 10.478 1.00 92.94 150 LEU A CA 1
ATOM 1238 C C . LEU A 1 150 ? -12.827 1.224 11.481 1.00 92.94 150 LEU A C 1
ATOM 1240 O O . LEU A 1 150 ? -13.963 1.222 11.953 1.00 92.94 150 LEU A O 1
ATOM 1244 N N . LYS A 1 151 ? -11.947 2.194 11.759 1.00 91.25 151 LYS A N 1
ATOM 1245 C CA . LYS A 1 151 ? -12.277 3.351 12.610 1.00 91.25 151 LYS A CA 1
ATOM 1246 C C . LYS A 1 151 ? -13.419 4.179 12.023 1.00 91.25 151 LYS A C 1
ATOM 1248 O O . LYS A 1 151 ? -14.344 4.550 12.743 1.00 91.25 151 LYS A O 1
ATOM 1253 N N . ASN A 1 152 ? -13.400 4.433 10.716 1.00 91.56 152 ASN A N 1
ATOM 1254 C CA . ASN A 1 152 ? -14.485 5.159 10.061 1.00 91.56 152 ASN A CA 1
ATOM 1255 C C . ASN A 1 152 ? -15.806 4.370 10.105 1.00 91.56 152 ASN A C 1
ATOM 1257 O O . ASN A 1 152 ? -16.844 4.964 10.388 1.00 91.56 152 ASN A O 1
ATOM 1261 N N . ILE A 1 153 ? -15.782 3.049 9.885 1.00 91.75 153 ILE A N 1
ATOM 1262 C CA . ILE A 1 153 ? -16.968 2.177 10.000 1.00 91.75 153 ILE A CA 1
ATOM 1263 C C . ILE A 1 153 ? -17.514 2.203 11.431 1.00 91.75 153 ILE A C 1
ATOM 1265 O O . ILE A 1 153 ? -18.717 2.382 11.617 1.00 91.75 153 ILE A O 1
ATOM 1269 N N . PHE A 1 154 ? -16.645 2.103 12.437 1.00 92.19 154 PHE A N 1
ATOM 1270 C CA . PHE A 1 154 ? -17.032 2.178 13.846 1.00 92.19 154 PHE A CA 1
ATOM 1271 C C . PHE A 1 154 ? -17.783 3.473 14.162 1.00 92.19 154 PHE A C 1
ATOM 1273 O O . PHE A 1 154 ? -18.824 3.451 14.815 1.00 92.19 154 PHE A O 1
ATOM 1280 N N . ILE A 1 155 ? -17.308 4.600 13.628 1.00 89.38 155 ILE A N 1
ATOM 1281 C CA . ILE A 1 155 ? -17.975 5.893 13.798 1.00 89.38 155 ILE A CA 1
ATOM 1282 C C . ILE A 1 155 ? -19.290 5.961 13.003 1.00 89.38 155 ILE A C 1
ATOM 1284 O O . ILE A 1 155 ? -20.267 6.521 13.489 1.00 89.38 155 ILE A O 1
ATOM 1288 N N . ILE A 1 156 ? -19.351 5.414 11.783 1.00 90.56 156 ILE A N 1
ATOM 1289 C CA . ILE A 1 156 ? -20.582 5.410 10.967 1.00 90.56 156 ILE A CA 1
ATOM 1290 C C . ILE A 1 156 ? -21.687 4.585 11.631 1.00 90.56 156 ILE A C 1
ATOM 1292 O O . ILE A 1 156 ? -22.854 4.983 11.561 1.00 90.56 156 ILE A O 1
ATOM 1296 N N . THR A 1 157 ? -21.314 3.454 12.234 1.00 89.19 157 THR A N 1
ATOM 1297 C CA . THR A 1 157 ? -22.218 2.492 12.881 1.00 89.19 157 THR A CA 1
ATOM 1298 C C . THR A 1 157 ? -22.543 2.848 14.329 1.00 89.19 157 THR A C 1
ATOM 1300 O O . THR A 1 157 ? -23.178 2.049 15.016 1.00 89.19 157 THR A O 1
ATOM 1303 N N . ASP A 1 158 ? -22.115 4.025 14.796 1.00 88.31 158 ASP A N 1
ATOM 1304 C CA . ASP A 1 158 ? -22.336 4.508 16.160 1.00 88.31 158 ASP A CA 1
ATOM 1305 C C . ASP A 1 158 ? -21.844 3.489 17.215 1.00 88.31 158 ASP A C 1
ATOM 1307 O O . ASP A 1 158 ? -22.465 3.257 18.251 1.00 88.31 158 ASP A O 1
ATOM 1311 N N . GLY A 1 159 ? -20.708 2.846 16.921 1.00 87.12 159 GLY A N 1
ATOM 1312 C CA . GLY A 1 159 ? -20.015 1.911 17.803 1.00 87.12 159 GLY A CA 1
ATOM 1313 C C . GLY A 1 159 ? -20.479 0.453 17.740 1.00 87.12 159 GLY A C 1
ATOM 1314 O O . GLY A 1 159 ? -20.048 -0.349 18.568 1.00 87.12 159 GLY A O 1
ATOM 1315 N N . LYS A 1 160 ? -21.349 0.096 16.786 1.00 88.94 160 LYS A N 1
ATOM 1316 C CA . LYS A 1 160 ? -21.889 -1.269 16.655 1.00 88.94 160 LYS A CA 1
ATOM 1317 C C . LYS A 1 160 ? -20.933 -2.240 15.959 1.00 88.94 160 LYS A C 1
ATOM 1319 O O . LYS A 1 160 ? -20.940 -3.422 16.290 1.00 88.94 160 LYS A O 1
ATOM 1324 N N . HIS A 1 161 ? -20.136 -1.776 14.992 1.00 88.81 161 HIS A N 1
ATOM 1325 C CA . HIS A 1 161 ? -19.231 -2.644 14.236 1.00 88.81 161 HIS A CA 1
ATOM 1326 C C . HIS A 1 161 ? -17.962 -1.910 13.758 1.00 88.81 161 HIS A C 1
ATOM 1328 O O . HIS A 1 161 ? -18.085 -0.810 13.221 1.00 88.81 161 HIS A O 1
ATOM 1334 N N . PRO A 1 162 ? -16.759 -2.506 13.871 1.00 87.88 162 PRO A N 1
ATOM 1335 C CA . PRO A 1 162 ? -16.453 -3.747 14.594 1.00 87.88 162 PRO A CA 1
ATOM 1336 C C . PRO A 1 162 ? -16.588 -3.574 16.125 1.00 87.88 162 PRO A C 1
ATOM 1338 O O . PRO A 1 162 ? -16.736 -2.448 16.601 1.00 87.88 162 PRO A O 1
ATOM 1341 N N . PRO A 1 163 ? -16.561 -4.658 16.922 1.00 88.31 163 PRO A N 1
ATOM 1342 C CA . PRO A 1 163 ? -16.614 -4.567 18.381 1.00 88.31 163 PRO A CA 1
ATOM 1343 C C . PRO A 1 163 ? -15.511 -3.673 18.973 1.00 88.31 163 PRO A C 1
ATOM 1345 O O . PRO A 1 163 ? -14.404 -3.593 18.439 1.00 88.31 163 PRO A O 1
ATOM 1348 N N . LYS A 1 164 ? -15.779 -3.052 20.131 1.00 87.38 164 LYS A N 1
ATOM 1349 C CA . LYS A 1 164 ? -14.846 -2.115 20.792 1.00 87.38 164 LYS A CA 1
ATOM 1350 C C . LYS A 1 164 ? -13.454 -2.704 21.039 1.00 87.38 164 LYS A C 1
ATOM 1352 O O . LYS A 1 164 ? -12.469 -1.992 20.863 1.00 87.38 164 LYS A O 1
ATOM 1357 N N . PHE A 1 165 ? -13.366 -3.988 21.391 1.00 85.12 165 PHE A N 1
ATOM 1358 C CA . PHE A 1 165 ? -12.082 -4.650 21.642 1.00 85.12 165 PHE A CA 1
ATOM 1359 C C . PHE A 1 165 ? -11.197 -4.701 20.384 1.00 85.12 165 PHE A C 1
ATOM 1361 O O . PHE A 1 165 ? -9.985 -4.540 20.487 1.00 85.12 165 PHE A O 1
ATOM 1368 N N . VAL A 1 166 ? -11.791 -4.839 19.190 1.00 86.50 166 VAL A N 1
ATOM 1369 C CA . VAL A 1 166 ? -11.062 -4.825 17.909 1.00 86.50 166 VAL A CA 1
ATOM 1370 C C . VAL A 1 166 ? -10.458 -3.446 17.665 1.00 86.50 166 VAL A C 1
ATOM 1372 O O . VAL A 1 166 ? -9.293 -3.326 17.298 1.00 86.50 166 VAL A O 1
ATOM 1375 N N . ILE A 1 167 ? -11.235 -2.388 17.913 1.00 90.06 167 ILE A N 1
ATOM 1376 C CA . ILE A 1 167 ? -10.758 -1.008 17.784 1.00 90.06 167 ILE A CA 1
ATOM 1377 C C . ILE A 1 167 ? -9.652 -0.713 18.804 1.00 90.06 167 ILE A C 1
ATOM 1379 O O . ILE A 1 167 ? -8.651 -0.094 18.453 1.00 90.06 167 ILE A O 1
ATOM 1383 N N . GLN A 1 168 ? -9.790 -1.177 20.046 1.00 86.50 168 GLN A N 1
ATOM 1384 C CA . GLN A 1 168 ? -8.771 -0.992 21.081 1.00 86.50 168 GLN A CA 1
ATOM 1385 C C . GLN A 1 168 ? -7.467 -1.724 20.744 1.00 86.50 168 GLN A C 1
ATOM 1387 O O . GLN A 1 168 ? -6.395 -1.137 20.856 1.00 86.50 168 GLN A O 1
ATOM 1392 N N . ALA A 1 169 ? -7.553 -2.963 20.260 1.00 85.44 169 ALA A N 1
ATOM 1393 C CA . ALA A 1 169 ? -6.397 -3.714 19.781 1.00 85.44 169 ALA A CA 1
ATOM 1394 C C . ALA A 1 169 ? -5.665 -2.991 18.646 1.00 85.44 169 ALA A C 1
ATOM 1396 O O . ALA A 1 169 ? -4.439 -2.914 18.642 1.00 85.44 169 ALA A O 1
ATOM 1397 N N . LEU A 1 170 ? -6.420 -2.406 17.718 1.00 86.56 170 LEU A N 1
ATOM 1398 C CA . LEU A 1 170 ? -5.873 -1.621 16.621 1.00 86.56 170 LEU A CA 1
ATOM 1399 C C . LEU A 1 170 ? -5.103 -0.390 17.120 1.00 86.56 170 LEU A C 1
ATOM 1401 O O . LEU A 1 170 ? -4.005 -0.116 16.645 1.00 86.56 170 LEU A O 1
ATOM 1405 N N . TYR A 1 171 ? -5.655 0.333 18.101 1.00 85.25 171 TYR A N 1
ATOM 1406 C CA . TYR A 1 171 ? -4.979 1.473 18.729 1.00 85.25 171 TYR A CA 1
ATOM 1407 C C . TYR A 1 171 ? -3.718 1.056 19.496 1.00 85.25 171 TYR A C 1
ATOM 1409 O O . TYR A 1 171 ? -2.692 1.726 19.389 1.00 85.25 171 TYR A O 1
ATOM 1417 N N . ASN A 1 172 ? -3.772 -0.052 20.239 1.00 85.81 172 ASN A N 1
ATOM 1418 C CA . ASN A 1 172 ? -2.615 -0.580 20.964 1.00 85.81 172 ASN A CA 1
ATOM 1419 C C . ASN A 1 172 ? -1.504 -1.007 20.000 1.00 85.81 172 ASN A C 1
ATOM 1421 O O . ASN A 1 172 ? -0.331 -0.727 20.246 1.00 85.81 172 ASN A O 1
ATOM 1425 N N . TYR A 1 173 ? -1.867 -1.617 18.874 1.00 85.00 173 TYR A N 1
ATOM 1426 C CA . TYR A 1 173 ? -0.910 -1.961 17.836 1.00 85.00 173 TYR A CA 1
ATOM 1427 C C . TYR A 1 173 ? -0.279 -0.726 17.189 1.00 85.00 173 TYR A C 1
ATOM 1429 O O . TYR A 1 173 ? 0.938 -0.663 17.065 1.00 85.00 173 TYR A O 1
ATOM 1437 N N . GLU A 1 174 ? -1.073 0.276 16.808 1.00 83.56 174 GLU A N 1
ATOM 1438 C CA . GLU A 1 174 ? -0.536 1.508 16.216 1.00 83.56 174 GLU A CA 1
ATOM 1439 C C . GLU A 1 174 ? 0.424 2.243 17.160 1.00 83.56 174 GLU A C 1
ATOM 1441 O O . GLU A 1 174 ? 1.382 2.861 16.701 1.00 83.56 174 GLU A O 1
ATOM 1446 N N . LYS A 1 175 ? 0.168 2.187 18.472 1.00 83.44 175 LYS A N 1
ATOM 1447 C CA . LYS A 1 175 ? 0.975 2.876 19.480 1.00 83.44 175 LYS A CA 1
ATOM 1448 C C . LYS A 1 175 ? 2.216 2.085 19.898 1.00 83.44 175 LYS A C 1
ATOM 1450 O O . LYS A 1 175 ? 3.275 2.675 20.085 1.00 83.44 175 LYS A O 1
ATOM 1455 N N . GLU A 1 176 ? 2.078 0.778 20.105 1.00 82.44 176 GLU A N 1
ATOM 1456 C CA . GLU A 1 176 ? 3.094 -0.046 20.777 1.00 82.44 176 GLU A CA 1
ATOM 1457 C C . GLU A 1 176 ? 3.559 -1.252 19.951 1.00 82.44 176 GLU A C 1
ATOM 1459 O O . GLU A 1 176 ? 4.441 -1.985 20.391 1.00 82.44 176 GLU A O 1
ATOM 1464 N N . GLY A 1 177 ? 2.969 -1.497 18.778 1.00 75.69 177 GLY A N 1
ATOM 1465 C CA . GLY A 1 177 ? 3.262 -2.660 17.932 1.00 75.69 177 GLY A CA 1
ATOM 1466 C C . GLY A 1 177 ? 2.769 -3.994 18.504 1.00 75.69 177 GLY A C 1
ATOM 1467 O O . GLY A 1 177 ? 3.132 -5.054 17.999 1.00 75.69 177 GLY A O 1
ATOM 1468 N N . LYS A 1 178 ? 1.950 -3.975 19.563 1.00 77.31 178 LYS A N 1
ATOM 1469 C CA . LYS A 1 178 ? 1.527 -5.178 20.295 1.00 77.31 178 LYS A CA 1
ATOM 1470 C C . LYS A 1 178 ? 0.124 -5.620 19.879 1.00 77.31 178 LYS A C 1
ATOM 1472 O O . LYS A 1 178 ? -0.838 -4.884 20.059 1.00 77.31 178 LYS A O 1
ATOM 1477 N N . LEU A 1 179 ? 0.009 -6.860 19.395 1.00 70.88 179 LEU A N 1
ATOM 1478 C CA . LEU A 1 179 ? -1.270 -7.568 19.195 1.00 70.88 179 LEU A CA 1
ATOM 1479 C C . LEU A 1 179 ? -1.500 -8.680 20.227 1.00 70.88 179 LEU A C 1
ATOM 1481 O O . LEU A 1 179 ? -2.491 -9.397 20.141 1.00 70.88 179 LEU A O 1
ATOM 1485 N N . LYS A 1 180 ? -0.599 -8.843 21.201 1.00 75.75 180 LYS A N 1
ATOM 1486 C CA . LYS A 1 180 ? -0.669 -9.931 22.184 1.00 75.75 180 LYS A CA 1
ATOM 1487 C C . LYS A 1 180 ? -2.009 -9.944 22.925 1.00 75.75 180 LYS A C 1
ATOM 1489 O O . LYS A 1 180 ? -2.695 -10.955 22.907 1.00 75.75 180 LYS A O 1
ATOM 1494 N N . ASP A 1 181 ? -2.430 -8.795 23.450 1.00 72.12 181 ASP A N 1
ATOM 1495 C CA . ASP A 1 181 ? -3.692 -8.669 24.192 1.00 72.12 181 ASP A CA 1
ATOM 1496 C C . ASP A 1 181 ? -4.921 -9.029 23.337 1.00 72.12 181 ASP A C 1
ATOM 1498 O O . ASP A 1 181 ? -5.910 -9.561 23.839 1.00 72.12 181 ASP A O 1
ATOM 1502 N N . PHE A 1 182 ? -4.852 -8.778 22.024 1.00 72.38 182 PHE A N 1
ATOM 1503 C CA . PHE A 1 182 ? -5.902 -9.157 21.081 1.00 72.38 182 PHE A CA 1
ATOM 1504 C C . PHE A 1 182 ? -5.999 -10.676 20.945 1.00 72.38 182 PHE A C 1
ATOM 1506 O O . PHE A 1 182 ? -7.081 -11.232 21.122 1.00 72.38 182 PHE A O 1
ATOM 1513 N N . PHE A 1 183 ? -4.881 -11.357 20.692 1.00 76.19 183 PHE A N 1
ATOM 1514 C CA . PHE A 1 183 ? -4.863 -12.818 20.580 1.00 76.19 183 PHE A CA 1
ATOM 1515 C C . PHE A 1 183 ? -5.200 -13.510 21.907 1.00 76.19 183 PHE A C 1
ATOM 1517 O O . PHE A 1 183 ? -5.957 -14.483 21.907 1.00 76.19 183 PHE A O 1
ATOM 1524 N N . ASP A 1 184 ? -4.729 -12.966 23.029 1.00 78.00 184 ASP A N 1
ATOM 1525 C CA . ASP A 1 184 ? -5.033 -13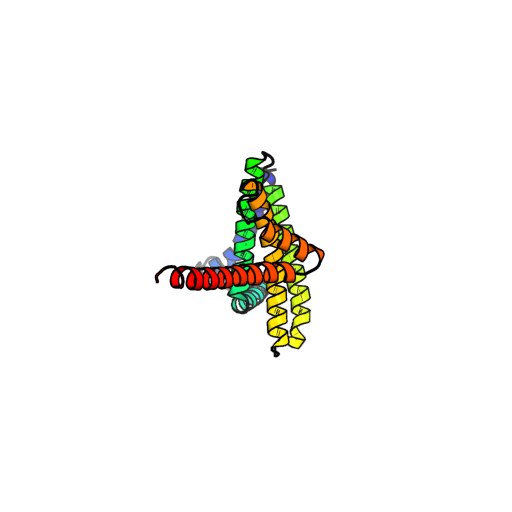.475 24.368 1.00 78.00 184 ASP A CA 1
ATOM 1526 C C . ASP A 1 184 ? -6.542 -13.390 24.661 1.00 78.00 184 ASP A C 1
ATOM 1528 O O . ASP A 1 184 ? -7.116 -14.328 25.211 1.00 78.00 184 ASP A O 1
ATOM 1532 N N . SER A 1 185 ? -7.226 -12.317 24.238 1.00 70.94 185 SER A N 1
ATOM 1533 C CA . SER A 1 185 ? -8.681 -12.178 24.424 1.00 70.94 185 SER A CA 1
ATOM 1534 C C . SER A 1 185 ? -9.498 -13.239 23.670 1.00 70.94 185 SER A C 1
ATOM 1536 O O . SER A 1 185 ? -10.501 -13.726 24.194 1.00 70.94 185 SER A O 1
ATOM 1538 N N . PHE A 1 186 ? -9.041 -13.662 22.486 1.00 69.56 186 PHE A N 1
ATOM 1539 C CA . PHE A 1 186 ? -9.671 -14.743 21.721 1.00 69.56 186 PHE A CA 1
ATOM 1540 C C . PHE A 1 186 ? -9.383 -16.120 22.315 1.00 69.56 186 PHE A C 1
ATOM 1542 O O . PHE A 1 186 ? -10.296 -16.936 22.424 1.00 69.56 186 PHE A O 1
ATOM 1549 N N . GLN A 1 187 ? -8.137 -16.383 22.719 1.00 71.19 187 GLN A N 1
ATOM 1550 C CA . GLN A 1 187 ? -7.780 -17.661 23.339 1.00 71.19 187 GLN A CA 1
ATOM 1551 C C . GLN A 1 187 ? -8.476 -17.852 24.687 1.00 71.19 187 GLN A C 1
ATOM 1553 O O . GLN A 1 187 ? -8.952 -18.945 24.978 1.00 71.19 187 GLN A O 1
ATOM 1558 N N . ASN A 1 188 ? -8.572 -16.798 25.495 1.00 63.69 188 ASN A N 1
ATOM 1559 C CA . ASN A 1 188 ? -9.248 -16.870 26.786 1.00 63.69 188 ASN A CA 1
ATOM 1560 C C . ASN A 1 188 ? -10.771 -16.965 26.620 1.00 63.69 188 ASN A C 1
ATOM 1562 O O . ASN A 1 188 ? -11.395 -17.749 27.323 1.00 63.69 188 ASN A O 1
ATOM 1566 N N . GLY A 1 189 ? -11.363 -16.264 25.644 1.00 59.50 189 GLY A N 1
ATOM 1567 C CA . GLY A 1 189 ? -12.783 -16.423 25.307 1.00 59.50 189 GLY A CA 1
ATOM 1568 C C . GLY A 1 189 ? -13.139 -17.820 24.779 1.00 59.50 189 GLY A C 1
ATOM 1569 O O . GLY A 1 189 ? -14.225 -18.315 25.059 1.00 59.50 189 GLY A O 1
ATOM 1570 N N . ALA A 1 190 ? -12.227 -18.483 24.061 1.00 52.62 190 ALA A N 1
ATOM 1571 C CA . ALA A 1 190 ? -12.406 -19.869 23.622 1.00 52.62 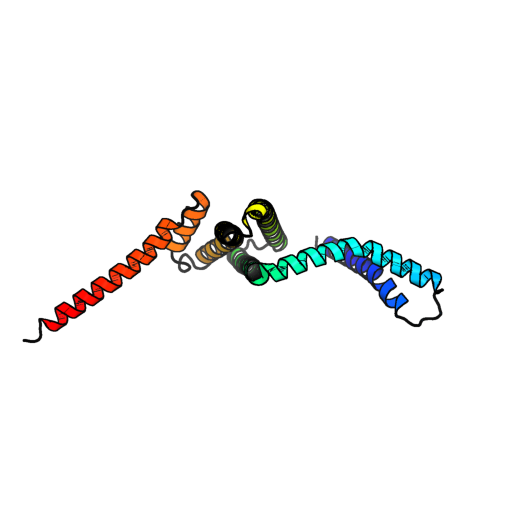190 ALA A CA 1
ATOM 1572 C C . ALA A 1 190 ? -12.314 -20.871 24.789 1.00 52.62 190 ALA A C 1
ATOM 1574 O O . ALA A 1 190 ? -13.136 -21.778 24.875 1.00 52.62 190 ALA A O 1
ATOM 1575 N N . LYS A 1 191 ? -11.375 -20.665 25.723 1.00 51.78 191 LYS A N 1
ATOM 1576 C CA . LYS A 1 191 ? -11.178 -21.538 26.895 1.00 51.78 191 LYS A CA 1
ATOM 1577 C C . LYS A 1 191 ? -12.316 -21.468 27.918 1.00 51.78 191 LYS A C 1
ATOM 1579 O O . LYS A 1 191 ? -12.633 -22.481 28.533 1.00 51.78 191 LYS A O 1
ATOM 1584 N N . THR A 1 192 ? -12.951 -20.307 28.103 1.00 49.25 192 THR A N 1
ATOM 1585 C CA . THR A 1 192 ? -14.109 -20.189 29.010 1.00 49.25 192 THR A CA 1
ATOM 1586 C C . THR A 1 192 ? -15.315 -20.980 28.487 1.00 49.25 192 THR A C 1
ATOM 1588 O O . THR A 1 192 ? -15.980 -21.659 29.259 1.00 49.25 192 THR A O 1
ATOM 1591 N N . ASN A 1 193 ? -15.530 -20.999 27.167 1.00 50.84 193 ASN A N 1
ATOM 1592 C CA . ASN A 1 193 ? -16.646 -21.728 26.556 1.00 50.84 193 ASN A CA 1
ATOM 1593 C C . ASN A 1 193 ? -16.466 -23.263 26.556 1.00 50.84 193 ASN A C 1
ATOM 1595 O O . ASN A 1 193 ? -17.459 -23.981 26.482 1.00 50.84 193 ASN A O 1
ATOM 1599 N N . GLU A 1 194 ? -15.240 -23.792 26.635 1.00 50.28 194 GLU A N 1
ATOM 1600 C CA . GLU A 1 194 ? -15.010 -25.241 26.810 1.00 50.28 194 GLU A CA 1
ATOM 1601 C C . GLU A 1 194 ? -15.280 -25.694 28.254 1.00 50.28 194 GLU A C 1
ATOM 1603 O O . GLU A 1 194 ? -15.970 -26.691 28.468 1.00 50.28 194 GLU A O 1
ATOM 1608 N N . ASN A 1 195 ? -14.831 -24.924 29.250 1.00 48.72 195 ASN A N 1
ATOM 1609 C CA . ASN A 1 195 ? -15.018 -25.269 30.664 1.00 48.72 195 ASN A CA 1
ATOM 1610 C C . ASN A 1 195 ? -16.484 -25.157 31.129 1.00 48.72 195 ASN A C 1
ATOM 1612 O O . ASN A 1 195 ? -16.930 -25.946 31.968 1.00 48.72 195 ASN A O 1
ATOM 1616 N N . ASP A 1 196 ?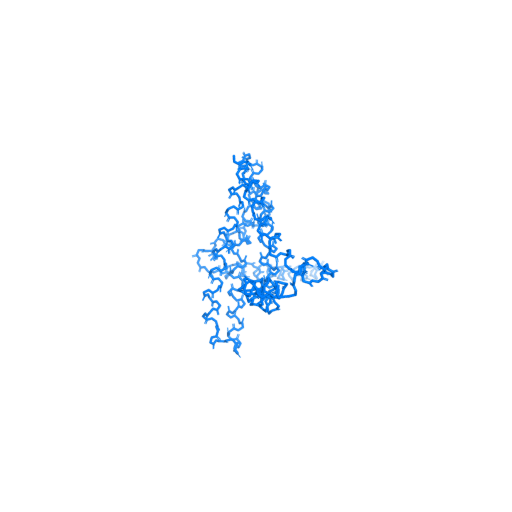 -17.255 -24.224 30.565 1.00 48.03 196 ASP A N 1
ATOM 1617 C CA . ASP A 1 196 ? -18.678 -24.065 30.892 1.00 48.03 196 ASP A CA 1
ATOM 1618 C C . ASP A 1 196 ? -19.528 -25.222 30.324 1.00 48.03 196 ASP A C 1
ATOM 1620 O O . ASP A 1 196 ? -20.472 -25.681 30.974 1.00 48.03 196 ASP A O 1
ATOM 1624 N N . ASN A 1 197 ? -19.144 -25.772 29.165 1.00 51.56 197 ASN A N 1
ATOM 1625 C CA . ASN A 1 197 ? -19.806 -26.931 28.556 1.00 51.56 197 ASN A CA 1
ATOM 1626 C C . ASN A 1 197 ? -19.470 -28.252 29.278 1.00 51.56 197 ASN A C 1
ATOM 1628 O O . ASN A 1 197 ? -20.349 -29.100 29.445 1.00 51.56 197 ASN A O 1
ATOM 1632 N N . GLU A 1 198 ? -18.240 -28.429 29.777 1.00 51.16 198 GLU A N 1
ATOM 1633 C CA . GLU A 1 198 ? -17.896 -29.595 30.608 1.00 51.16 198 GLU A CA 1
ATOM 1634 C C . GLU A 1 198 ? -18.610 -29.571 31.967 1.00 51.16 198 GLU A C 1
ATOM 1636 O O . GLU A 1 198 ? -19.058 -30.620 32.444 1.00 51.16 198 GLU A O 1
ATOM 1641 N N . THR A 1 199 ? -18.780 -28.388 32.565 1.00 44.12 199 THR A N 1
ATOM 1642 C CA . THR A 1 199 ? -19.464 -28.228 33.859 1.00 44.12 199 THR A CA 1
ATOM 1643 C C . THR A 1 199 ? -20.973 -28.472 33.734 1.00 44.12 199 THR A C 1
ATOM 1645 O O . THR A 1 199 ? -21.547 -29.166 34.573 1.00 44.12 199 THR A O 1
ATOM 1648 N N . GLN A 1 200 ? -21.614 -28.032 32.643 1.00 46.47 200 GLN A N 1
ATOM 1649 C CA . GLN A 1 200 ? -23.024 -28.354 32.368 1.00 46.47 200 GLN A CA 1
ATOM 1650 C C . GLN A 1 200 ? -23.253 -29.840 32.033 1.00 46.47 200 GLN A C 1
ATOM 1652 O O . GLN A 1 200 ? -24.282 -30.392 32.425 1.00 46.47 200 GLN A O 1
ATOM 1657 N N . SER A 1 201 ? -22.294 -30.523 31.388 1.00 48.88 201 SER A N 1
ATOM 1658 C CA . SER A 1 201 ? -22.410 -31.967 31.107 1.00 48.88 201 SER A CA 1
ATOM 1659 C C . SER A 1 201 ? -22.344 -32.841 32.367 1.00 48.88 201 SER A C 1
ATOM 1661 O O . SER A 1 201 ? -22.995 -33.881 32.431 1.00 48.88 201 SER A O 1
ATOM 1663 N N . LYS A 1 202 ? -21.604 -32.406 33.398 1.00 48.72 202 LYS A N 1
ATOM 1664 C CA . LYS A 1 202 ? -21.481 -33.135 34.671 1.00 48.72 202 LYS A CA 1
ATOM 1665 C C . LYS A 1 202 ? -22.662 -32.888 35.609 1.00 48.72 202 LYS A C 1
ATOM 1667 O O . LYS A 1 202 ? -23.047 -33.791 36.339 1.00 48.72 202 LYS A O 1
ATOM 1672 N N . GLN A 1 203 ? -23.289 -31.714 35.543 1.00 43.38 203 GLN A N 1
ATOM 1673 C CA . GLN A 1 203 ? -24.422 -31.361 36.406 1.00 43.38 203 GLN A CA 1
ATOM 1674 C C . GLN A 1 203 ? -25.771 -31.920 35.906 1.00 43.38 203 GLN A C 1
ATOM 1676 O O . GLN A 1 203 ? -26.673 -32.158 36.707 1.00 43.38 203 GLN A O 1
ATOM 1681 N N . GLY A 1 204 ? -25.894 -32.202 34.602 1.00 40.41 204 GLY A N 1
ATOM 1682 C CA . GLY A 1 204 ? -27.046 -32.912 34.026 1.00 40.41 204 GLY A CA 1
ATOM 1683 C C . GLY A 1 204 ? -27.037 -34.432 34.239 1.00 40.41 204 GLY A C 1
ATOM 1684 O O . GLY A 1 204 ? -28.083 -35.056 34.118 1.00 40.41 204 GLY A O 1
ATOM 1685 N N . ALA A 1 205 ? -25.889 -35.030 34.579 1.00 50.00 205 ALA A N 1
ATOM 1686 C CA . ALA A 1 205 ? -25.760 -36.473 34.814 1.00 50.00 205 ALA A CA 1
ATOM 1687 C C . ALA A 1 205 ? -25.952 -36.885 36.290 1.00 50.00 205 ALA A C 1
ATOM 1689 O O . ALA A 1 205 ? -26.075 -38.071 36.584 1.00 50.00 205 ALA A O 1
ATOM 1690 N N . GLU A 1 206 ? -25.975 -35.925 37.220 1.00 47.75 206 GLU A N 1
ATOM 1691 C CA . GLU A 1 206 ? -26.060 -36.174 38.671 1.00 47.75 206 GLU A CA 1
ATOM 1692 C C . GLU A 1 206 ? -27.462 -35.889 39.254 1.00 47.75 206 GLU A C 1
ATOM 1694 O O . GLU A 1 206 ? -27.689 -36.064 40.446 1.00 47.75 206 GLU A O 1
ATOM 1699 N N . THR A 1 207 ? -28.425 -35.470 38.423 1.00 45.09 207 THR A N 1
ATOM 1700 C CA . THR A 1 207 ? -29.823 -35.192 38.824 1.00 45.09 207 THR A CA 1
ATOM 1701 C C . THR A 1 207 ? -30.832 -36.247 38.356 1.00 45.09 207 THR A C 1
ATOM 1703 O O . THR A 1 207 ? -32.034 -36.073 38.543 1.00 45.09 207 THR A O 1
ATOM 1706 N N . GLU A 1 208 ? -30.354 -37.358 37.794 1.00 44.50 208 GLU A N 1
ATOM 1707 C CA . GLU A 1 208 ? -31.180 -38.458 37.284 1.00 44.50 208 GLU A CA 1
ATOM 1708 C C . GLU A 1 208 ? -30.846 -39.784 37.997 1.00 44.50 208 GLU A C 1
ATOM 1710 O O . GLU A 1 208 ? -30.512 -40.774 37.355 1.00 44.50 208 GLU A O 1
ATOM 1715 N N . TYR A 1 209 ? -30.902 -39.794 39.336 1.00 39.66 209 TYR A N 1
ATOM 1716 C CA . TYR A 1 209 ? -30.996 -41.006 40.169 1.00 39.66 209 TYR A CA 1
ATOM 1717 C C . TYR A 1 209 ? -31.840 -40.748 41.418 1.00 39.66 209 TYR A C 1
ATOM 1719 O O . TYR A 1 209 ? -31.610 -39.713 42.084 1.00 39.66 209 TYR A O 1
#